Protein AF-0000000077149877 (afdb_homodimer)

Nearest PDB structures (foldseek):
  9bwf-assembly1_A  TM=8.337E-01  e=1.358E-09  metagenome
  4e2g-assembly2_C  TM=9.315E-01  e=8.002E-09  Sphaerobacter thermophilus DSM 20745
  4e2g-assembly2_D  TM=9.266E-01  e=8.002E-09  Sphaerobacter thermophilus DSM 20745
  8zyg-assembly1_B  TM=7.952E-01  e=2.777E-07  Thermotoga maritima MSB8
  8hjx-assembly1_B  TM=7.641E-01  e=3.421E-07  Thermotoga maritima MSB8

Sequence (224 aa):
MSIDKWTKVNNELIGENADMFIISSENITVSKFEFRETIDLSTHSHKNEQTTIVVEGEMTIKFGTIEKKMSAGDACIIPANVPHCAKISKVPFKSYDIFHPIREDFTNKIGKMSIDKWTKVNNELIGENADMFIISSENITVSKFEFRETIDLSTHSHKNEQTTIVVEGEMTIKFGTIEKKMSAGDACIIPANVPHCAKISKVPFKSYDIFHPIREDFTNKIGK

Organism: Ruminiclostridium cellulolyticum (strain ATCC 35319 / DSM 5812 / JCM 6584 / H10) (NCBI:txid394503)

Foldseek 3Di:
DWFQDWAWFDDPQCHPQWTKTWTDDQWKIKIKIWGADKDKRDKDFAQKKKKKAWQAAWKWKDWDPDIDIDGHGDIDIGHHGTIMIMIGDTPRTIMMMMIGRYDCVGVVRGPD/DWFQDWAWFDDPQCHPQWTWTWTDDQWKIKIKIWGADKDKRDKDFAQKKKKKAWQAAWKWKDWDPDIDIDHHGDIDIGHHGTIMIMIGDTPRTIMMMMIGRYDCVGVVRGPD

InterPro domains:
  IPR011051 RmlC-like cupin domain superfamily [SSF51182] (2-108)
  IPR013096 Cupin 2, conserved barrel [PF07883] (42-86)
  IPR014710 RmlC-like jelly roll fold [G3DSA:2.60.120.10] (2-105)
  IPR052535 Bacilysin biosynthesis H2HPP isomerase [PTHR40112] (23-109)

pLDDT: mean 95.53, std 5.02, range [77.69, 98.88]

Solvent-accessible surface area (backbone atoms only — not comparable to full-atom values): 11530 Å² total; per-residue (Å²): 127,66,37,68,50,82,37,71,36,88,49,81,92,54,49,90,44,35,50,38,29,35,33,24,52,87,53,35,22,39,35,39,40,41,28,71,48,68,45,74,47,70,73,48,66,44,82,36,24,35,37,42,33,31,65,33,38,31,33,38,38,36,42,86,93,46,72,46,81,39,36,56,76,35,61,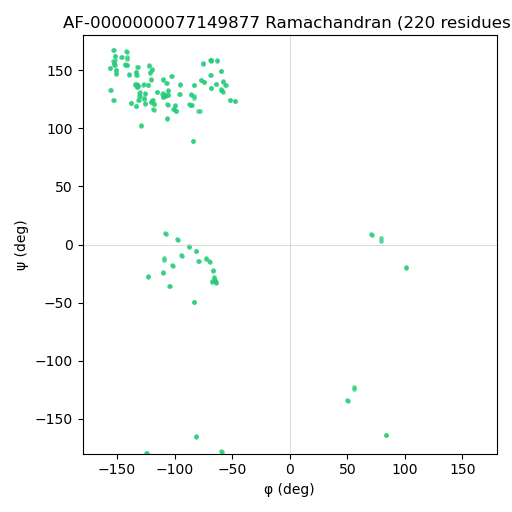43,66,45,60,52,58,50,51,31,32,36,34,39,75,34,63,62,23,30,34,42,38,39,26,41,54,46,52,58,83,56,63,70,37,54,95,107,127,65,36,67,50,83,36,72,36,89,49,81,92,54,47,90,45,36,50,39,30,34,32,24,52,86,51,35,22,39,35,40,40,41,27,72,49,66,45,75,45,70,73,48,63,44,82,37,24,36,38,42,35,31,66,33,37,31,35,38,39,36,41,85,92,46,70,45,80,39,36,56,76,36,61,44,65,45,60,52,57,49,52,32,33,36,34,41,73,36,61,61,22,29,35,41,38,39,26,42,54,47,51,59,83,55,64,71,36,52,95,106

Radius of gyration: 16.78 Å; Cα contacts (8 Å, |Δi|>4): 605; chains: 2; bounding box: 35×44×38 Å

Secondary structure (DSSP, 8-state):
--EEEEEE---TTTGGGEEEEEEE-SS-EEEEEEESS-EEEEEE--SSEEEEEEEEEEEEEEETTEEEEEETT-EEEEPTT--EEEEEEEEEEEEEEEEES--HHHHTTTT-/--EEEEEE---TTTGGGEEEEEEE-SS-EEEEEEESS-EEEEEE--SSEEEEEEEEEEEEEEETTEEEEEETT-EEEEPTT--EEEEEEEEEEEEEEEEES--HHHHTTTT-

Structure (mmCIF, N/CA/C/O backbone):
data_AF-0000000077149877-model_v1
#
loop_
_entity.id
_entity.type
_entity.pdbx_description
1 polymer 'Cupin 2 conserved barrel domain protein'
#
loop_
_atom_site.group_PDB
_atom_site.id
_atom_site.type_symbol
_atom_site.label_atom_id
_atom_site.label_alt_id
_atom_site.label_comp_id
_atom_site.label_asym_id
_atom_site.label_entity_id
_atom_site.label_seq_id
_atom_site.pdbx_PDB_ins_code
_atom_site.Cartn_x
_atom_site.Cartn_y
_atom_site.Cartn_z
_atom_site.occupancy
_atom_site.B_iso_or_equiv
_atom_site.auth_seq_id
_atom_site.auth_comp_id
_atom_site.auth_asym_id
_atom_site.auth_atom_id
_atom_site.pdbx_PDB_model_num
ATOM 1 N N . MET A 1 1 ? 7.672 -10.844 14.031 1 77.69 1 MET A N 1
ATOM 2 C CA . MET A 1 1 ? 8.797 -9.945 13.781 1 77.69 1 MET A CA 1
ATOM 3 C C . MET A 1 1 ? 8.562 -9.117 12.523 1 77.69 1 MET A C 1
ATOM 5 O O . MET A 1 1 ? 7.988 -9.609 11.555 1 77.69 1 MET A O 1
ATOM 9 N N . SER A 1 2 ? 8.781 -7.805 12.539 1 87.44 2 SER A N 1
ATOM 10 C CA . SER A 1 2 ? 8.57 -6.887 11.43 1 87.44 2 SER A CA 1
ATOM 11 C C . SER A 1 2 ? 9.695 -6.98 10.406 1 87.44 2 SER A C 1
ATOM 13 O O . SER A 1 2 ? 10.797 -7.426 10.727 1 87.44 2 SER A O 1
ATOM 15 N N . ILE A 1 3 ? 9.391 -6.891 9.18 1 89.94 3 ILE A N 1
ATOM 16 C CA . ILE A 1 3 ? 10.305 -6.734 8.055 1 89.94 3 ILE A CA 1
ATOM 17 C C . ILE A 1 3 ? 10.234 -5.309 7.52 1 89.94 3 ILE A C 1
ATOM 19 O O . ILE A 1 3 ? 9.258 -4.941 6.855 1 89.94 3 ILE A O 1
ATOM 23 N N . ASP A 1 4 ? 11.297 -4.527 7.773 1 91.69 4 ASP A N 1
ATOM 24 C CA . ASP A 1 4 ? 11.125 -3.094 7.559 1 91.69 4 ASP A CA 1
ATOM 25 C C . ASP A 1 4 ? 11.875 -2.631 6.312 1 91.69 4 ASP A C 1
ATOM 27 O O . ASP A 1 4 ? 12.125 -1.436 6.137 1 91.69 4 ASP A O 1
ATOM 31 N N . LYS A 1 5 ? 12.375 -3.641 5.559 1 94.12 5 LYS A N 1
ATOM 32 C CA . LYS A 1 5 ? 12.969 -3.385 4.246 1 94.12 5 LYS A CA 1
ATOM 33 C C . LYS A 1 5 ? 12.438 -4.367 3.205 1 94.12 5 LYS A C 1
ATOM 35 O O . LYS A 1 5 ? 12.18 -5.531 3.514 1 94.12 5 LYS A O 1
ATOM 40 N N . TRP A 1 6 ? 12.328 -3.828 1.995 1 97.56 6 TRP A N 1
ATOM 41 C CA . TRP A 1 6 ? 11.93 -4.754 0.939 1 97.56 6 TRP A CA 1
ATOM 42 C C . TRP A 1 6 ? 12.828 -5.98 0.921 1 97.56 6 TRP A C 1
ATOM 44 O O . TRP A 1 6 ? 14.055 -5.859 0.81 1 97.56 6 TRP A O 1
ATOM 54 N N . THR A 1 7 ? 12.25 -7.082 1.017 1 97.44 7 THR A N 1
ATOM 55 C CA . THR A 1 7 ? 12.977 -8.344 1.026 1 97.44 7 THR A CA 1
ATOM 56 C C . THR A 1 7 ? 12.43 -9.289 -0.039 1 97.44 7 THR A C 1
ATOM 58 O O . THR A 1 7 ? 11.227 -9.57 -0.069 1 97.44 7 THR A O 1
ATOM 61 N N . LYS A 1 8 ? 13.289 -9.734 -0.845 1 95.44 8 LYS A N 1
ATOM 62 C CA . LYS A 1 8 ? 12.867 -10.617 -1.928 1 95.44 8 LYS A CA 1
ATOM 63 C C . LYS A 1 8 ? 12.398 -11.969 -1.386 1 95.44 8 LYS A C 1
ATOM 65 O O . LYS A 1 8 ? 13.023 -12.539 -0.492 1 95.44 8 LYS A O 1
ATOM 70 N N . VAL A 1 9 ? 11.328 -12.414 -1.881 1 94.81 9 VAL A N 1
ATOM 71 C CA . VAL A 1 9 ? 10.766 -13.695 -1.479 1 94.81 9 VAL A CA 1
ATOM 72 C C . VAL A 1 9 ? 10.375 -14.5 -2.717 1 94.81 9 VAL A C 1
ATOM 74 O O . VAL A 1 9 ? 9.82 -13.953 -3.672 1 94.81 9 VAL A O 1
ATOM 77 N N . ASN A 1 10 ? 10.727 -15.773 -2.676 1 88.69 10 ASN A N 1
ATOM 78 C CA . ASN A 1 10 ? 10.32 -16.641 -3.773 1 88.69 10 ASN A CA 1
ATOM 79 C C . ASN A 1 10 ? 8.836 -16.984 -3.695 1 88.69 10 ASN A C 1
ATOM 81 O O . ASN A 1 10 ? 8.281 -17.141 -2.604 1 88.69 10 ASN A O 1
ATOM 85 N N . ASN A 1 11 ? 8.219 -17 -4.84 1 84.69 11 ASN A N 1
ATOM 86 C CA . ASN A 1 11 ? 6.812 -17.391 -4.965 1 84.69 11 ASN A CA 1
ATOM 87 C C . ASN A 1 11 ? 6.594 -18.359 -6.117 1 84.69 11 ASN A C 1
ATOM 89 O O . ASN A 1 11 ? 6.848 -18.031 -7.277 1 84.69 11 ASN A O 1
ATOM 93 N N . GLU A 1 12 ? 6.125 -19.5 -5.805 1 81.44 12 GLU A N 1
ATOM 94 C CA . GLU A 1 12 ? 6.004 -20.578 -6.785 1 81.44 12 GLU A CA 1
ATOM 95 C C . GLU A 1 12 ? 4.949 -20.25 -7.84 1 81.44 12 GLU A C 1
ATOM 97 O O . GLU A 1 12 ? 5.055 -20.672 -8.992 1 81.44 12 GLU A O 1
ATOM 102 N N . LEU A 1 13 ? 3.887 -19.469 -7.43 1 77.88 13 LEU A N 1
ATOM 103 C CA . LEU A 1 13 ? 2.805 -19.141 -8.352 1 77.88 13 LEU A CA 1
ATOM 104 C C . LEU A 1 13 ? 3.316 -18.281 -9.492 1 77.88 13 LEU A C 1
ATOM 106 O O . LEU A 1 13 ? 2.83 -18.375 -10.625 1 77.88 13 LEU A O 1
ATOM 110 N N . ILE A 1 14 ? 4.332 -17.438 -9.25 1 80.12 14 ILE A N 1
ATOM 111 C CA . ILE A 1 14 ? 4.793 -16.5 -10.273 1 80.12 14 ILE A CA 1
ATOM 112 C C . ILE A 1 14 ? 6.07 -17.031 -10.922 1 80.12 14 ILE A C 1
ATOM 114 O O . ILE A 1 14 ? 6.402 -16.656 -12.047 1 80.12 14 ILE A O 1
ATOM 118 N N . GLY A 1 15 ? 6.77 -17.953 -10.32 1 79.62 15 GLY A N 1
ATOM 119 C CA . GLY A 1 15 ? 8 -18.516 -10.844 1 79.62 15 GLY A CA 1
ATOM 120 C C . GLY A 1 15 ? 9 -17.469 -11.281 1 79.62 15 GLY A C 1
ATOM 121 O O . GLY A 1 15 ? 9.305 -16.547 -10.531 1 79.62 15 GLY A O 1
ATOM 122 N N . GLU A 1 16 ? 9.641 -17.609 -12.5 1 84.88 16 GLU A N 1
ATOM 123 C CA . GLU A 1 16 ? 10.688 -16.719 -13.008 1 84.88 16 GLU A CA 1
ATOM 124 C C . GLU A 1 16 ? 10.086 -15.539 -13.773 1 84.88 16 GLU A C 1
ATOM 126 O O . GLU A 1 16 ? 10.812 -14.641 -14.211 1 84.88 16 GLU A O 1
ATOM 131 N N . ASN A 1 17 ? 8.805 -15.508 -13.891 1 87.81 17 ASN A N 1
ATOM 132 C CA . ASN A 1 17 ? 8.125 -14.508 -14.703 1 87.81 17 ASN A CA 1
ATOM 133 C C . ASN A 1 17 ? 8.016 -13.172 -13.977 1 87.81 17 ASN A C 1
ATOM 135 O O . ASN A 1 17 ? 7.707 -12.148 -14.594 1 87.81 17 ASN A O 1
ATOM 139 N N . ALA A 1 18 ? 8.281 -13.273 -12.633 1 93.12 18 ALA A N 1
ATOM 140 C CA . ALA A 1 18 ? 8.125 -12.07 -11.82 1 93.12 18 ALA A CA 1
ATOM 141 C C . ALA A 1 18 ? 9.039 -12.102 -10.602 1 93.12 18 ALA A C 1
ATOM 143 O O . ALA A 1 18 ? 9.555 -13.164 -10.234 1 93.12 18 ALA A O 1
ATOM 144 N N . ASP A 1 19 ? 9.359 -10.953 -10.133 1 95.38 19 ASP A N 1
ATOM 145 C CA . ASP A 1 19 ? 9.969 -10.82 -8.812 1 95.38 19 ASP A CA 1
ATOM 146 C C . ASP A 1 19 ? 8.953 -10.352 -7.777 1 95.38 19 ASP A C 1
ATOM 148 O O . ASP A 1 19 ? 8.016 -9.617 -8.102 1 95.38 19 ASP A O 1
ATOM 152 N N . MET A 1 20 ? 9.117 -10.852 -6.547 1 96.5 20 MET A N 1
ATOM 153 C CA . MET A 1 20 ? 8.281 -10.438 -5.422 1 96.5 20 MET A CA 1
ATOM 154 C C . MET A 1 20 ? 9.141 -9.953 -4.258 1 96.5 20 MET A C 1
ATOM 156 O O . MET A 1 20 ? 10.109 -10.609 -3.875 1 96.5 20 MET A O 1
ATOM 160 N N . PHE A 1 21 ? 8.852 -8.828 -3.732 1 97.69 21 PHE A N 1
ATOM 161 C CA . PHE A 1 21 ? 9.445 -8.297 -2.512 1 97.69 21 PHE A CA 1
ATOM 162 C C . PHE A 1 21 ? 8.375 -8.016 -1.464 1 97.69 21 PHE A C 1
ATOM 164 O O . PHE A 1 21 ? 7.234 -7.688 -1.804 1 97.69 21 PHE A O 1
ATOM 171 N N . ILE A 1 22 ? 8.75 -8.172 -0.16 1 98.19 22 ILE A N 1
ATOM 172 C CA . ILE A 1 22 ? 7.727 -7.883 0.841 1 98.19 22 ILE A CA 1
ATOM 173 C C . ILE A 1 22 ? 8.32 -7.008 1.944 1 98.19 22 ILE A C 1
ATOM 175 O O . ILE A 1 22 ? 9.523 -7.047 2.197 1 98.19 22 ILE A O 1
ATOM 179 N N . ILE A 1 23 ? 7.523 -6.164 2.529 1 98.44 23 ILE A N 1
ATOM 180 C CA . ILE A 1 23 ? 7.672 -5.59 3.861 1 98.44 23 ILE A CA 1
ATOM 181 C C . ILE A 1 23 ? 6.473 -5.973 4.727 1 98.44 23 ILE A C 1
ATOM 183 O O . ILE A 1 23 ? 5.375 -6.195 4.211 1 98.44 23 ILE A O 1
ATOM 187 N N . SER A 1 24 ? 6.684 -6.086 6.004 1 98.62 24 SER A N 1
ATOM 188 C CA . SER A 1 24 ? 5.602 -6.574 6.848 1 98.62 24 SER A CA 1
ATOM 189 C C . SER A 1 24 ? 5.727 -6.043 8.273 1 98.62 24 SER A C 1
ATOM 191 O O . SER A 1 24 ? 6.797 -6.137 8.883 1 98.62 24 SER A O 1
ATOM 193 N N . SER A 1 25 ? 4.68 -5.406 8.703 1 98 25 SER A N 1
ATOM 194 C CA . SER A 1 25 ? 4.539 -5.219 10.141 1 98 25 SER A CA 1
ATOM 195 C C . SER A 1 25 ? 3.965 -6.465 10.812 1 98 25 SER A C 1
ATOM 197 O O . SER A 1 25 ? 4.031 -7.562 10.25 1 98 25 SER A O 1
ATOM 199 N N . GLU A 1 26 ? 3.518 -6.305 12.039 1 96.62 26 GLU A N 1
ATOM 200 C CA . GLU A 1 26 ? 2.871 -7.434 12.703 1 96.62 26 GLU A CA 1
ATOM 201 C C . GLU A 1 26 ? 1.41 -7.559 12.273 1 96.62 26 GLU A C 1
ATOM 203 O O . GLU A 1 26 ? 0.748 -8.547 12.594 1 96.62 26 GLU A O 1
ATOM 208 N N . ASN A 1 27 ? 0.911 -6.566 11.469 1 98.12 27 ASN A N 1
ATOM 209 C CA . ASN A 1 27 ? -0.515 -6.551 11.156 1 98.12 27 ASN A CA 1
ATOM 210 C C . ASN A 1 27 ? -0.762 -6.578 9.648 1 98.12 27 ASN A C 1
ATOM 212 O O . ASN A 1 27 ? -1.803 -7.059 9.195 1 98.12 27 ASN A O 1
ATOM 216 N N . ILE A 1 28 ? 0.222 -6.055 8.898 1 98.38 28 ILE A N 1
ATOM 217 C CA . ILE A 1 28 ? 0.046 -5.887 7.461 1 98.38 28 ILE A CA 1
ATOM 218 C C . ILE A 1 28 ? 1.276 -6.414 6.727 1 98.38 28 ILE A C 1
ATOM 220 O O . ILE A 1 28 ? 2.406 -6.238 7.188 1 98.38 28 ILE A O 1
ATOM 224 N N . THR A 1 29 ? 1.07 -7.09 5.676 1 98.69 29 THR A N 1
ATOM 225 C CA . THR A 1 29 ? 2.123 -7.371 4.707 1 98.69 29 THR A CA 1
ATOM 226 C C . THR A 1 29 ? 1.866 -6.621 3.4 1 98.69 29 THR A C 1
ATOM 228 O O . THR A 1 29 ? 0.744 -6.625 2.889 1 98.69 29 THR A O 1
ATOM 231 N N . VAL A 1 30 ? 2.842 -5.918 2.889 1 98.81 30 VAL A N 1
ATOM 232 C CA . VAL A 1 30 ? 2.811 -5.336 1.551 1 98.81 30 VAL A CA 1
ATOM 233 C C . VAL A 1 30 ?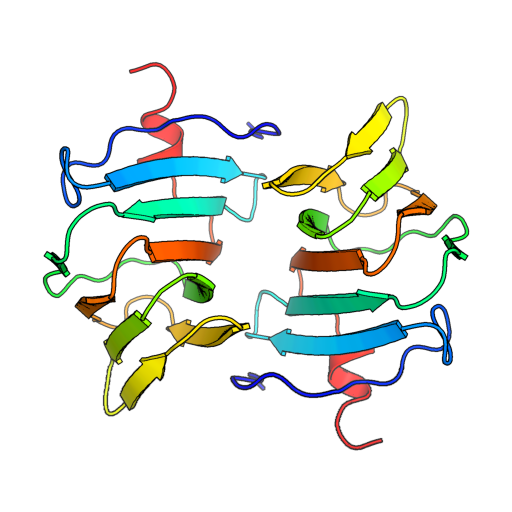 3.766 -6.094 0.633 1 98.81 30 VAL A C 1
ATOM 235 O O . VAL A 1 30 ? 4.93 -6.305 0.977 1 98.81 30 VAL A O 1
ATOM 238 N N . SER A 1 31 ? 3.266 -6.516 -0.47 1 98.25 31 SER A N 1
ATOM 239 C CA . SER A 1 31 ? 4.125 -7.113 -1.485 1 98.25 31 SER A CA 1
ATOM 240 C C . SER A 1 31 ? 4.246 -6.211 -2.709 1 98.25 31 SER A C 1
ATOM 242 O O . SER A 1 31 ? 3.287 -5.539 -3.088 1 98.25 31 SER A O 1
ATOM 244 N N . LYS A 1 32 ? 5.352 -6.168 -3.246 1 97.69 32 LYS A N 1
ATOM 245 C CA . LYS A 1 32 ? 5.656 -5.586 -4.551 1 97.69 32 LYS A CA 1
ATOM 246 C C . LYS A 1 32 ? 5.914 -6.672 -5.59 1 97.69 32 LYS A C 1
ATOM 248 O O . LYS A 1 32 ? 6.836 -7.477 -5.441 1 97.69 32 LYS A O 1
ATOM 253 N N . PHE A 1 33 ? 5.133 -6.676 -6.625 1 97.06 33 PHE A N 1
ATOM 254 C CA . PHE A 1 33 ? 5.324 -7.609 -7.727 1 97.06 33 PHE A CA 1
ATOM 255 C C . PHE A 1 33 ? 5.867 -6.895 -8.953 1 97.06 33 PHE A C 1
ATOM 257 O O . PHE A 1 33 ? 5.441 -5.777 -9.273 1 97.06 33 PHE A O 1
ATOM 264 N N . GLU A 1 34 ? 6.777 -7.469 -9.633 1 97 34 GLU A N 1
ATOM 265 C CA . GLU A 1 34 ? 7.328 -7.004 -10.898 1 97 34 GLU A CA 1
ATOM 266 C C . GLU A 1 34 ? 7.324 -8.117 -11.945 1 97 34 GLU A C 1
ATOM 268 O O . GLU A 1 34 ? 8.164 -9.016 -11.914 1 97 34 GLU A O 1
ATOM 273 N N . PHE A 1 35 ? 6.375 -8.023 -12.82 1 97.06 35 PHE A N 1
ATOM 274 C CA . PHE A 1 35 ? 6.23 -9.016 -13.875 1 97.06 35 PHE A CA 1
ATOM 275 C C . PHE A 1 35 ? 6.918 -8.555 -15.156 1 97.06 35 PHE A C 1
ATOM 277 O O . PHE A 1 35 ? 6.793 -7.395 -15.547 1 97.06 35 PHE A O 1
ATOM 284 N N . ARG A 1 36 ? 7.605 -9.438 -15.797 1 96.12 36 ARG A N 1
ATOM 285 C CA . ARG A 1 36 ? 8.297 -9.156 -17.047 1 96.12 36 ARG A CA 1
ATOM 286 C C . ARG A 1 36 ? 7.613 -9.852 -18.219 1 96.12 36 ARG A C 1
ATOM 288 O O . ARG A 1 36 ? 7.949 -9.594 -19.391 1 96.12 36 ARG A O 1
ATOM 295 N N . GLU A 1 37 ? 6.719 -10.742 -17.906 1 95.31 37 GLU A N 1
ATOM 296 C CA . GLU A 1 37 ? 5.934 -11.461 -18.906 1 95.31 37 GLU A CA 1
ATOM 297 C C . GLU A 1 37 ? 4.453 -11.469 -18.531 1 95.31 37 GLU A C 1
ATOM 299 O O . GLU A 1 37 ? 4.098 -11.336 -17.359 1 95.31 37 GLU A O 1
ATOM 304 N N . THR A 1 38 ? 3.738 -11.562 -19.609 1 95.56 38 THR A N 1
ATOM 305 C CA . THR A 1 38 ? 2.309 -11.727 -19.359 1 95.56 38 THR A CA 1
ATOM 306 C C . THR A 1 38 ? 2.018 -13.094 -18.75 1 95.56 38 THR A C 1
ATOM 308 O O . THR A 1 38 ? 2.688 -14.078 -19.078 1 95.56 38 THR A O 1
ATOM 311 N N . ILE A 1 39 ? 1.049 -13.141 -17.891 1 93.88 39 ILE A N 1
ATOM 312 C CA . ILE A 1 39 ? 0.708 -14.414 -17.266 1 93.88 39 ILE A CA 1
ATOM 313 C C . ILE A 1 39 ? -0.741 -14.383 -16.781 1 93.88 39 ILE A C 1
ATOM 315 O O . ILE A 1 39 ? -1.279 -13.312 -16.484 1 93.88 39 ILE A O 1
ATOM 319 N N . ASP A 1 40 ? -1.316 -15.547 -16.75 1 94.25 40 ASP A N 1
ATOM 320 C CA . ASP A 1 40 ? -2.607 -15.75 -16.109 1 94.25 40 ASP A CA 1
ATOM 321 C C . ASP A 1 40 ? -2.434 -16.328 -14.711 1 94.25 40 ASP A C 1
ATOM 323 O O . ASP A 1 40 ? -1.94 -17.453 -14.555 1 94.25 40 ASP A O 1
ATOM 327 N N . LEU A 1 41 ? -2.812 -15.57 -13.734 1 94.12 41 LEU A N 1
ATOM 328 C CA . LEU A 1 41 ? -2.807 -16.078 -12.367 1 94.12 41 LEU A CA 1
ATOM 329 C C . LEU A 1 41 ? -4.098 -16.828 -12.062 1 94.12 41 LEU A C 1
ATOM 331 O O . LEU A 1 41 ? -5.188 -16.266 -12.109 1 94.12 41 LEU A O 1
ATOM 335 N N . SER A 1 42 ? -3.943 -18.109 -11.711 1 94.12 42 SER A N 1
ATOM 336 C CA . SER A 1 42 ? -5.09 -18.984 -11.516 1 94.12 42 SER A CA 1
ATOM 337 C C . SER A 1 42 ? -5.891 -18.578 -10.281 1 94.12 42 SER A C 1
ATOM 339 O O . SER A 1 42 ? -5.363 -17.938 -9.375 1 94.12 42 SER A O 1
ATOM 341 N N . THR A 1 43 ? -7.117 -18.984 -10.266 1 96.62 43 THR A N 1
ATOM 342 C CA . THR A 1 43 ? -8.023 -18.688 -9.164 1 96.62 43 THR A CA 1
ATOM 343 C C . THR A 1 43 ? -7.469 -19.25 -7.852 1 96.62 43 THR A C 1
ATOM 345 O O . THR A 1 43 ? -7.016 -20.391 -7.797 1 96.62 43 THR A O 1
ATOM 348 N N . HIS A 1 44 ? -7.445 -18.469 -6.812 1 95.69 44 HIS A N 1
ATOM 349 C CA . HIS A 1 44 ? -7.051 -18.844 -5.457 1 95.69 44 HIS A CA 1
ATOM 350 C C . HIS A 1 44 ? -7.734 -17.953 -4.422 1 95.69 44 HIS A C 1
ATOM 352 O O . HIS A 1 44 ? -8.445 -17.016 -4.781 1 95.69 44 HIS A O 1
ATOM 358 N N . SER A 1 45 ? -7.668 -18.328 -3.174 1 97.31 45 SER A N 1
ATOM 359 C CA . SER A 1 45 ? -8.188 -17.531 -2.072 1 97.31 45 SER A CA 1
ATOM 360 C C . SER A 1 45 ? -7.273 -17.594 -0.856 1 97.31 45 SER A C 1
ATOM 362 O O . SER A 1 45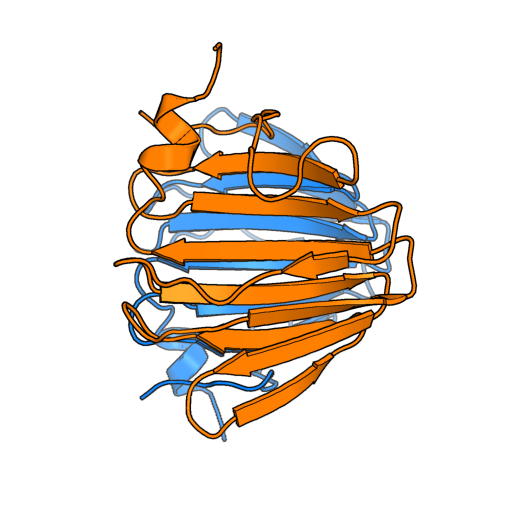 ? -6.387 -18.453 -0.788 1 97.31 45 SER A O 1
ATOM 364 N N . HIS A 1 46 ? -7.418 -16.719 -0.034 1 97.31 46 HIS A N 1
ATOM 365 C CA . HIS A 1 46 ? -6.672 -16.672 1.218 1 97.31 46 HIS A CA 1
ATOM 366 C C . HIS A 1 46 ? -7.449 -15.922 2.295 1 97.31 46 HIS A C 1
ATOM 368 O O . HIS A 1 46 ? -8.414 -15.219 1.991 1 97.31 46 HIS A O 1
ATOM 374 N N . LYS A 1 47 ? -7.109 -16.188 3.607 1 98.06 47 LYS A N 1
ATOM 375 C CA . LYS A 1 47 ? -7.824 -15.617 4.746 1 98.06 47 LYS A CA 1
ATOM 376 C C . LYS A 1 47 ? -7.582 -14.109 4.855 1 98.06 47 LYS A C 1
ATOM 378 O O . LYS A 1 47 ? -8.266 -13.422 5.609 1 98.06 47 LYS A O 1
ATOM 383 N N . ASN A 1 48 ? -6.602 -13.539 4.188 1 98.38 48 ASN A N 1
ATOM 384 C CA . ASN A 1 48 ? -6.266 -12.117 4.195 1 98.38 48 ASN A CA 1
ATOM 385 C C . ASN A 1 48 ? -7.133 -11.336 3.215 1 98.38 48 ASN A C 1
ATOM 387 O O . ASN A 1 48 ? -7.398 -11.797 2.104 1 98.38 48 ASN A O 1
ATOM 391 N N . GLU A 1 49 ? -7.594 -10.227 3.586 1 98.5 49 GLU A N 1
ATOM 392 C CA . GLU A 1 49 ? -8.047 -9.289 2.564 1 98.5 49 GLU A CA 1
ATOM 393 C C . GLU A 1 49 ? -6.879 -8.742 1.755 1 98.5 49 GLU A C 1
ATOM 395 O O . GLU A 1 49 ? -5.73 -8.789 2.203 1 98.5 49 GLU A O 1
ATOM 400 N N . GLN A 1 50 ? -7.188 -8.273 0.617 1 98.5 50 GLN A N 1
ATOM 401 C CA . GLN A 1 50 ? -6.148 -7.793 -0.287 1 98.5 50 GLN A CA 1
ATOM 402 C C . GLN A 1 50 ? -6.57 -6.496 -0.969 1 98.5 50 GLN A C 1
ATOM 404 O O . GLN A 1 50 ? -7.664 -6.41 -1.534 1 98.5 50 GLN A O 1
ATOM 409 N N . THR A 1 51 ? -5.836 -5.426 -0.836 1 98.69 51 THR A N 1
ATOM 410 C CA . THR A 1 51 ? -5.926 -4.246 -1.686 1 98.69 51 THR A CA 1
ATOM 411 C C . THR A 1 51 ? -4.832 -4.254 -2.746 1 98.69 51 THR A C 1
ATOM 413 O O . THR A 1 51 ? -3.643 -4.309 -2.418 1 98.69 51 THR A O 1
ATOM 416 N N . THR A 1 52 ? -5.203 -4.258 -4 1 98.75 52 THR A N 1
ATOM 417 C CA . THR A 1 52 ? -4.254 -4.27 -5.109 1 98.75 52 THR A CA 1
ATOM 418 C C . THR A 1 52 ? -4.184 -2.896 -5.773 1 98.75 52 THR A C 1
ATOM 420 O O . THR A 1 52 ? -5.211 -2.299 -6.09 1 98.75 52 THR A O 1
ATOM 423 N N . ILE A 1 53 ? -3 -2.375 -5.938 1 98.69 53 ILE A N 1
ATOM 424 C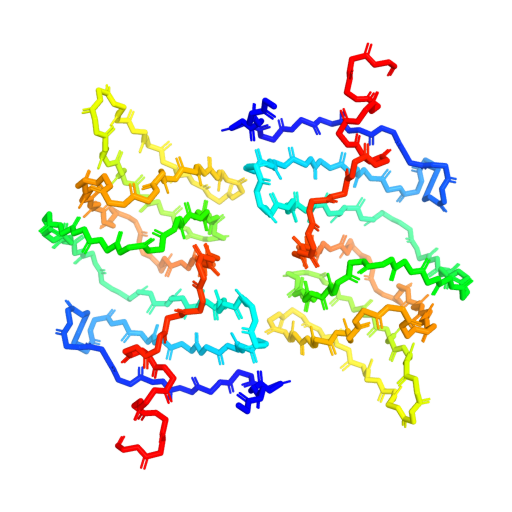 CA . ILE A 1 53 ? -2.736 -1.121 -6.637 1 98.69 53 ILE A CA 1
ATOM 425 C C . ILE A 1 53 ? -1.804 -1.375 -7.82 1 98.69 53 ILE A C 1
ATOM 427 O O . ILE A 1 53 ? -0.697 -1.891 -7.645 1 98.69 53 ILE A O 1
ATOM 431 N N . VAL A 1 54 ? -2.254 -1.009 -9.016 1 98.5 54 VAL A N 1
ATOM 432 C CA . VAL A 1 54 ? -1.402 -1.142 -10.195 1 98.5 54 VAL A CA 1
ATOM 433 C C . VAL A 1 54 ? -0.514 0.093 -10.328 1 98.5 54 VAL A C 1
ATOM 435 O O . VAL A 1 54 ? -0.998 1.225 -10.258 1 98.5 54 VAL A O 1
ATOM 438 N N . VAL A 1 55 ? 0.768 -0.149 -10.477 1 97.56 55 VAL A N 1
ATOM 439 C CA . VAL A 1 55 ? 1.739 0.937 -10.562 1 97.56 55 VAL A CA 1
ATOM 440 C C . VAL A 1 55 ? 2.188 1.112 -12.016 1 97.56 55 VAL A C 1
ATOM 442 O O . VAL A 1 55 ? 2.504 2.225 -12.438 1 97.56 55 VAL A O 1
ATOM 445 N N . GLU A 1 56 ? 2.291 0.109 -12.703 1 97.69 56 GLU A N 1
ATOM 446 C CA . GLU A 1 56 ? 2.713 0.048 -14.102 1 97.69 56 GLU A CA 1
ATOM 447 C C . GLU A 1 56 ? 2.078 -1.14 -14.82 1 97.69 56 GLU A C 1
ATOM 449 O O . GLU A 1 56 ? 1.86 -2.191 -14.211 1 97.69 56 GLU A O 1
ATOM 454 N N . GLY A 1 57 ? 1.809 -0.94 -16.109 1 98.25 57 GLY A N 1
ATOM 455 C CA . GLY A 1 57 ? 1.252 -2.031 -16.891 1 98.25 57 GLY A CA 1
ATOM 456 C C . GLY A 1 57 ? -0.254 -2.156 -16.766 1 98.25 57 GLY A C 1
ATOM 457 O O . GLY A 1 57 ? -0.939 -1.174 -16.469 1 98.25 57 GLY A O 1
ATOM 458 N N . GLU A 1 58 ? -0.747 -3.307 -17.172 1 98.75 58 GLU A N 1
ATOM 459 C CA . GLU A 1 58 ? -2.188 -3.535 -17.141 1 98.75 58 GLU A CA 1
ATOM 460 C C . GLU A 1 58 ? -2.508 -4.957 -16.672 1 98.75 58 GLU A C 1
ATOM 462 O O . GLU A 1 58 ? -1.781 -5.898 -17 1 98.75 58 GLU A O 1
ATOM 467 N N . MET A 1 59 ? -3.621 -5.066 -15.961 1 98.62 59 MET A N 1
ATOM 468 C CA . MET A 1 59 ? -4.137 -6.375 -15.57 1 98.62 59 MET A CA 1
ATOM 469 C C . MET A 1 59 ? -5.66 -6.398 -15.625 1 98.62 59 MET A C 1
ATOM 471 O O . MET A 1 59 ? -6.301 -5.344 -15.625 1 98.62 59 MET A O 1
ATOM 475 N N . THR A 1 60 ? -6.168 -7.504 -15.789 1 98.81 60 THR A N 1
ATOM 476 C CA . THR A 1 60 ? -7.578 -7.77 -15.523 1 98.81 60 THR A CA 1
ATOM 477 C C . THR A 1 60 ? -7.738 -8.656 -14.289 1 98.81 60 THR A C 1
ATOM 479 O O . THR A 1 60 ? -7.102 -9.711 -14.188 1 98.81 60 THR A O 1
ATOM 482 N N . ILE A 1 61 ? -8.547 -8.227 -13.336 1 98.62 61 ILE A N 1
ATOM 483 C CA . ILE A 1 61 ? -8.758 -8.992 -12.109 1 98.62 61 ILE A CA 1
ATOM 484 C C . ILE A 1 61 ? -10.234 -9.344 -11.969 1 98.62 61 ILE A C 1
ATOM 486 O O . ILE A 1 61 ? -11.109 -8.539 -12.32 1 98.62 61 ILE A O 1
ATOM 490 N N . LYS A 1 62 ? -10.469 -10.508 -11.5 1 98.56 62 LYS A N 1
ATOM 491 C CA . LYS A 1 62 ? -11.828 -11 -11.32 1 98.56 62 LYS A CA 1
ATOM 492 C C . LYS A 1 62 ? -12.031 -11.562 -9.914 1 98.56 62 LYS A C 1
ATOM 494 O O . LYS A 1 62 ? -11.203 -12.344 -9.43 1 98.56 62 LYS A O 1
ATOM 499 N N . PHE A 1 63 ? -13.086 -11.172 -9.25 1 98.12 63 PHE A N 1
ATOM 500 C CA . PHE A 1 63 ? -13.5 -11.727 -7.969 1 98.12 63 PHE A CA 1
ATOM 501 C C . PHE A 1 63 ? -14.992 -11.516 -7.742 1 98.12 63 PHE A C 1
ATOM 503 O O . PHE A 1 63 ? -15.508 -10.422 -7.953 1 98.12 63 PHE A O 1
ATOM 510 N N . GLY A 1 64 ? -15.734 -12.531 -7.328 1 95.69 64 GLY A N 1
ATOM 511 C CA . GLY A 1 64 ? -17.188 -12.445 -7.27 1 95.69 64 GLY A CA 1
ATOM 512 C C . GLY A 1 64 ? -17.812 -12.078 -8.594 1 95.69 64 GLY A C 1
ATOM 513 O O . GLY A 1 64 ? -17.578 -12.734 -9.609 1 95.69 64 GLY A O 1
ATOM 514 N N . THR A 1 65 ? -18.562 -11.047 -8.562 1 95.88 65 THR A N 1
ATOM 515 C CA . THR A 1 65 ? -19.219 -10.586 -9.789 1 95.88 65 THR A CA 1
ATOM 516 C C . THR A 1 65 ? -18.406 -9.461 -10.438 1 95.88 65 THR A C 1
ATOM 518 O O . THR A 1 65 ? -18.828 -8.906 -11.461 1 95.88 65 THR A O 1
ATOM 521 N N . ILE A 1 66 ? -17.312 -9.18 -9.867 1 96.44 66 ILE A N 1
ATOM 522 C CA . ILE A 1 66 ? -16.531 -8.039 -10.328 1 96.44 66 ILE A CA 1
ATOM 523 C C . ILE A 1 66 ? -15.461 -8.516 -11.312 1 96.44 66 ILE A C 1
ATOM 525 O O . ILE A 1 66 ? -14.781 -9.516 -11.07 1 96.44 66 ILE A O 1
ATOM 529 N N . GLU A 1 67 ? -15.383 -7.918 -12.398 1 97.81 67 GLU A N 1
ATOM 530 C CA . GLU A 1 67 ? -14.273 -7.969 -13.344 1 97.81 67 GLU A CA 1
ATOM 531 C C . GLU A 1 67 ? -13.766 -6.566 -13.672 1 97.81 67 GLU A C 1
ATOM 533 O O . GLU A 1 67 ? -14.508 -5.738 -14.203 1 97.81 67 GLU A O 1
ATOM 538 N N . LYS A 1 68 ? -12.539 -6.32 -13.414 1 97.94 68 LYS A N 1
ATOM 539 C CA . LYS A 1 68 ? -12 -4.973 -13.555 1 97.94 68 LYS A CA 1
ATOM 540 C C . LYS A 1 68 ? -10.703 -4.984 -14.367 1 97.94 68 LYS A C 1
ATOM 542 O O . LYS A 1 68 ? -9.789 -5.758 -14.07 1 97.94 68 LYS A O 1
ATOM 547 N N . LYS A 1 69 ? -10.711 -4.223 -15.398 1 98.56 69 LYS A N 1
ATOM 548 C CA . LYS A 1 69 ? -9.453 -3.893 -16.062 1 98.56 69 LYS A CA 1
ATOM 549 C C . LYS A 1 69 ? -8.75 -2.729 -15.367 1 98.56 69 LYS A C 1
ATOM 551 O O . LYS A 1 69 ? -9.344 -1.662 -15.18 1 98.56 69 LYS A O 1
ATOM 556 N N . MET A 1 70 ? -7.496 -2.93 -15 1 98.44 70 MET A N 1
ATOM 557 C CA . MET A 1 70 ? -6.789 -1.932 -14.203 1 98.44 70 MET A CA 1
ATOM 558 C C . MET A 1 70 ? -5.473 -1.54 -14.867 1 98.44 70 MET A C 1
ATOM 560 O O . MET A 1 70 ? -4.781 -2.389 -15.43 1 98.44 70 MET A O 1
ATOM 564 N N . SER A 1 71 ? -5.227 -0.28 -14.828 1 98.25 71 SER A N 1
ATOM 565 C CA . SER A 1 71 ? -3.951 0.282 -15.266 1 98.25 71 SER A CA 1
ATOM 566 C C . SER A 1 71 ? -3.311 1.118 -14.164 1 98.25 71 SER A C 1
ATOM 568 O O . SER A 1 71 ? -3.842 1.202 -13.055 1 98.25 71 SER A O 1
ATOM 570 N N . ALA A 1 72 ? -2.145 1.675 -14.492 1 97 72 ALA A N 1
ATOM 571 C CA . ALA A 1 72 ? -1.374 2.404 -13.492 1 97 72 ALA A CA 1
ATOM 572 C C . ALA A 1 72 ? -2.26 3.379 -12.719 1 97 72 ALA A C 1
ATOM 574 O O . ALA A 1 72 ? -2.992 4.168 -13.32 1 97 72 ALA A O 1
ATOM 575 N N . GLY A 1 73 ? -2.252 3.213 -11.438 1 95.5 73 GLY A N 1
ATOM 576 C CA . GLY A 1 73 ? -2.998 4.117 -10.578 1 95.5 73 GLY A CA 1
ATOM 577 C C . GLY A 1 73 ? -4.32 3.543 -10.109 1 95.5 73 GLY A C 1
ATOM 578 O O . GLY A 1 73 ? -4.922 4.047 -9.156 1 95.5 73 GLY A O 1
ATOM 579 N N . ASP A 1 74 ? -4.82 2.561 -10.773 1 97.56 74 ASP A N 1
ATOM 580 C CA . ASP A 1 74 ? -6.07 1.923 -10.367 1 97.56 74 ASP A CA 1
ATOM 581 C C . ASP A 1 74 ? -5.855 1.016 -9.164 1 97.56 74 ASP A C 1
ATOM 583 O O . ASP A 1 74 ? -4.738 0.563 -8.906 1 97.56 74 ASP A O 1
ATOM 587 N N . ALA A 1 75 ? -6.969 0.779 -8.391 1 98.5 75 ALA A N 1
ATOM 588 C CA . ALA A 1 75 ? -6.91 -0.094 -7.219 1 98.5 75 ALA A CA 1
ATOM 589 C C . ALA A 1 75 ? -8.227 -0.842 -7.027 1 98.5 75 ALA A C 1
ATOM 591 O O . ALA A 1 75 ? -9.258 -0.458 -7.594 1 98.5 75 ALA A O 1
ATOM 592 N N . CYS A 1 76 ? -8.203 -1.893 -6.281 1 98.06 76 CYS A N 1
ATOM 593 C CA . CYS A 1 76 ? -9.398 -2.604 -5.848 1 98.06 76 CYS A CA 1
ATOM 594 C C . CYS A 1 76 ? -9.164 -3.299 -4.512 1 98.06 76 CYS A C 1
ATOM 596 O O . CYS A 1 76 ? -8.023 -3.418 -4.059 1 98.06 76 CYS A O 1
ATOM 598 N N . ILE A 1 77 ? -10.219 -3.654 -3.875 1 98.5 77 ILE A N 1
ATOM 599 C CA . ILE A 1 77 ? -10.195 -4.391 -2.615 1 98.5 77 ILE A CA 1
ATOM 600 C C . ILE A 1 77 ? -10.875 -5.742 -2.791 1 98.5 77 ILE A C 1
ATOM 602 O O . ILE A 1 77 ? -12.039 -5.809 -3.195 1 98.5 77 ILE A O 1
ATOM 606 N N . ILE A 1 78 ? -10.156 -6.75 -2.545 1 98.25 78 ILE A N 1
ATOM 607 C CA . ILE A 1 78 ? -10.68 -8.109 -2.535 1 98.25 78 ILE A CA 1
ATOM 608 C C . ILE A 1 78 ? -10.922 -8.562 -1.097 1 98.25 78 ILE A C 1
ATOM 610 O O . ILE A 1 78 ? -9.977 -8.68 -0.312 1 98.25 78 ILE A O 1
ATOM 614 N N . PRO A 1 79 ? -12.172 -8.836 -0.703 1 97.5 79 PRO A N 1
ATOM 615 C CA . PRO A 1 79 ? -12.445 -9.266 0.67 1 97.5 79 PRO A CA 1
ATOM 616 C C . PRO A 1 79 ? -11.773 -10.594 1.016 1 97.5 79 PRO A C 1
ATOM 618 O O . PRO A 1 79 ? -11.438 -11.375 0.119 1 97.5 79 PRO A O 1
ATOM 621 N N . ALA A 1 80 ? -11.578 -10.82 2.305 1 97.94 80 ALA A N 1
ATOM 622 C CA . ALA A 1 80 ? -11 -12.07 2.795 1 97.94 80 ALA A CA 1
ATOM 623 C C . ALA A 1 80 ? -11.789 -13.273 2.299 1 97.94 80 ALA A C 1
ATOM 625 O O . ALA A 1 80 ? -13.023 -13.242 2.26 1 97.94 80 ALA A O 1
ATOM 626 N N . ASN A 1 81 ? -11.055 -14.305 1.878 1 98.5 81 ASN A N 1
ATOM 627 C CA . ASN A 1 81 ? -11.578 -15.617 1.536 1 98.5 81 ASN A CA 1
ATOM 628 C C . ASN A 1 81 ? -12.383 -15.586 0.237 1 98.5 81 ASN A C 1
ATOM 630 O O . ASN A 1 81 ? -13.016 -16.578 -0.131 1 98.5 81 ASN A O 1
ATOM 634 N N . VAL A 1 82 ? -12.398 -14.531 -0.52 1 98.19 82 VAL A N 1
ATOM 635 C CA . VAL A 1 82 ? -13.094 -14.453 -1.803 1 98.19 82 VAL A CA 1
ATOM 636 C C . VAL A 1 82 ? -12.172 -14.945 -2.918 1 98.19 82 VAL A C 1
ATOM 638 O O . VAL A 1 82 ? -11.078 -14.406 -3.117 1 98.19 82 VAL A O 1
ATOM 641 N N . PRO A 1 83 ? -12.594 -15.945 -3.602 1 98.56 83 PRO A N 1
ATOM 642 C CA . PRO A 1 83 ? -11.797 -16.406 -4.738 1 98.56 83 PRO A CA 1
ATOM 643 C C . PRO A 1 83 ? -11.562 -15.32 -5.777 1 98.56 83 PRO A C 1
ATOM 645 O O . PRO A 1 83 ? -12.461 -14.531 -6.062 1 98.56 83 PRO A O 1
ATOM 648 N N . HIS A 1 84 ? -10.367 -15.258 -6.336 1 98.38 84 HIS A N 1
ATOM 649 C CA . HIS A 1 84 ? -10.023 -14.266 -7.344 1 98.38 84 HIS A CA 1
ATOM 650 C C . HIS A 1 84 ? -8.93 -14.773 -8.273 1 98.38 84 HIS A C 1
ATOM 652 O O . HIS A 1 84 ? -8.219 -15.719 -7.938 1 98.38 84 HIS A O 1
ATOM 658 N N . CYS A 1 85 ? -8.852 -14.242 -9.453 1 97.81 85 CYS A N 1
ATOM 659 C CA . CYS A 1 85 ? -7.832 -14.5 -10.469 1 97.81 85 CYS A CA 1
ATOM 660 C C . CYS A 1 85 ? -7.465 -13.227 -11.203 1 97.81 85 CYS A C 1
ATOM 662 O O . CYS A 1 85 ? -8.102 -12.188 -11.016 1 97.81 85 CYS A O 1
ATOM 664 N N . ALA A 1 86 ? -6.367 -13.273 -11.93 1 97.44 86 ALA A N 1
ATOM 665 C CA . ALA A 1 86 ? -5.938 -12.086 -12.656 1 97.44 86 ALA A CA 1
ATOM 666 C C . ALA A 1 86 ? -5.16 -12.461 -13.914 1 97.44 86 ALA A C 1
ATOM 668 O O . ALA A 1 86 ? -4.543 -13.531 -13.977 1 97.44 86 ALA A O 1
ATOM 669 N N . LYS A 1 87 ? -5.254 -11.656 -14.844 1 97.75 87 LYS A N 1
ATOM 670 C CA . LYS A 1 87 ? -4.445 -11.734 -16.062 1 97.75 87 LYS A CA 1
ATOM 671 C C . LYS A 1 87 ? -3.58 -10.492 -16.234 1 97.75 87 LYS A C 1
ATOM 673 O O . LYS A 1 87 ? -4.098 -9.375 -16.328 1 97.75 87 LYS A O 1
ATOM 678 N N . ILE A 1 88 ? -2.254 -10.68 -16.203 1 97.75 88 ILE A N 1
ATOM 679 C CA . ILE A 1 88 ? -1.338 -9.594 -16.547 1 97.75 88 ILE A CA 1
ATOM 680 C C . ILE A 1 88 ? -1.247 -9.453 -18.062 1 97.75 88 ILE A C 1
ATOM 682 O O . ILE A 1 88 ? -0.702 -10.328 -18.734 1 97.75 88 ILE A O 1
ATOM 686 N N . SER A 1 89 ? -1.702 -8.344 -18.594 1 98.06 89 SER A N 1
ATOM 687 C CA . SER A 1 89 ? -1.906 -8.242 -20.031 1 98.06 89 SER A CA 1
ATOM 688 C C . SER A 1 89 ? -0.885 -7.305 -20.672 1 98.06 89 SER A C 1
ATOM 690 O O . SER A 1 89 ? -0.681 -7.336 -21.875 1 98.06 89 SER A O 1
ATOM 692 N N . LYS A 1 90 ? -0.316 -6.402 -19.953 1 98.31 90 LYS A N 1
ATOM 693 C CA . LYS A 1 90 ? 0.717 -5.492 -20.438 1 98.31 90 LYS A CA 1
ATOM 694 C C . LYS A 1 90 ? 1.909 -5.453 -19.484 1 98.31 90 LYS A C 1
ATOM 696 O O . LYS A 1 90 ? 1.751 -5.18 -18.297 1 98.31 90 LYS A O 1
ATOM 701 N N . VAL A 1 91 ? 3.123 -5.664 -20.031 1 97.38 91 VAL A N 1
ATOM 702 C CA . VAL A 1 91 ? 4.359 -5.699 -19.266 1 97.38 91 VAL A CA 1
ATOM 703 C C . VAL A 1 91 ? 5.332 -4.648 -19.797 1 97.38 91 VAL A C 1
ATOM 705 O O . VAL A 1 91 ? 5.246 -4.242 -20.953 1 97.38 91 VAL A O 1
ATOM 708 N N . PRO A 1 92 ? 6.258 -4.145 -18.969 1 97.62 92 PRO A N 1
ATOM 709 C CA . PRO A 1 92 ? 6.449 -4.508 -17.562 1 97.62 92 PRO A CA 1
ATOM 710 C C . PRO A 1 92 ? 5.254 -4.141 -16.703 1 97.62 92 PRO A C 1
ATOM 712 O O . PRO A 1 92 ? 4.582 -3.137 -16.953 1 97.62 92 PRO A O 1
ATOM 715 N N . PHE A 1 93 ? 4.898 -5.051 -15.812 1 98.19 93 PHE A N 1
ATOM 716 C CA . PHE A 1 93 ? 3.791 -4.844 -14.883 1 98.19 93 PHE A CA 1
ATOM 717 C C . PHE A 1 93 ? 4.289 -4.793 -13.445 1 98.19 93 PHE A C 1
ATOM 719 O O . PHE A 1 93 ? 5.078 -5.641 -13.023 1 98.19 93 PHE A O 1
ATOM 726 N N . LYS A 1 94 ? 3.865 -3.762 -12.641 1 98.12 94 LYS A N 1
ATOM 727 C CA . LYS A 1 94 ? 4.199 -3.596 -11.227 1 98.12 94 LYS A CA 1
ATOM 728 C C . LYS A 1 94 ? 2.949 -3.309 -10.398 1 98.12 94 LYS A C 1
ATOM 730 O O . LYS A 1 94 ? 2.08 -2.541 -10.82 1 98.12 94 LYS A O 1
ATOM 735 N N . SER A 1 95 ? 2.877 -3.953 -9.297 1 98.19 95 SER A N 1
ATOM 736 C CA . SER A 1 95 ? 1.766 -3.709 -8.383 1 98.19 95 SER A CA 1
ATOM 737 C C . SER A 1 95 ? 2.227 -3.736 -6.93 1 98.19 95 SER A C 1
ATOM 739 O O . SER A 1 95 ? 3.303 -4.254 -6.621 1 98.19 95 SER A O 1
ATOM 741 N N . TYR A 1 96 ? 1.53 -3.078 -6.117 1 98.75 96 TYR A N 1
ATOM 742 C CA . TYR A 1 96 ? 1.561 -3.301 -4.676 1 98.75 96 TYR A CA 1
ATOM 743 C C . TYR A 1 96 ? 0.303 -4.027 -4.211 1 98.75 96 TYR A C 1
ATOM 745 O O . TYR A 1 96 ? -0.81 -3.66 -4.594 1 98.75 96 TYR A O 1
ATOM 753 N N . ASP A 1 97 ? 0.455 -5 -3.445 1 98.69 97 ASP A N 1
ATOM 754 C CA . ASP A 1 97 ? -0.646 -5.723 -2.816 1 98.69 97 ASP A CA 1
ATOM 755 C C . ASP A 1 97 ? -0.546 -5.656 -1.294 1 98.69 97 ASP A C 1
ATOM 757 O O . ASP A 1 97 ? 0.485 -6.012 -0.719 1 98.69 97 ASP A O 1
ATOM 761 N N . ILE A 1 98 ? -1.597 -5.18 -0.71 1 98.88 98 ILE A N 1
ATOM 762 C CA . ILE A 1 98 ? -1.647 -4.953 0.729 1 98.88 98 ILE A CA 1
ATOM 763 C C . ILE A 1 98 ? -2.557 -5.992 1.384 1 98.88 98 ILE A C 1
ATOM 765 O O . ILE A 1 98 ? -3.717 -6.145 0.995 1 98.88 98 ILE A O 1
ATOM 769 N N . PHE A 1 99 ? -2.014 -6.641 2.42 1 98.81 99 PHE A N 1
ATOM 770 C CA . PHE A 1 99 ? -2.76 -7.734 3.031 1 98.81 99 PHE A CA 1
ATOM 771 C C . PHE A 1 99 ? -2.971 -7.48 4.52 1 98.81 99 PHE A C 1
ATOM 773 O O . PHE A 1 99 ? -2.064 -7.008 5.207 1 98.81 99 PHE A O 1
ATOM 780 N N . HIS A 1 100 ? -4.102 -7.738 4.961 1 98.56 100 HIS A N 1
ATOM 781 C CA . HIS A 1 100 ? -4.441 -7.871 6.375 1 98.56 100 HIS A CA 1
ATOM 782 C C . HIS A 1 100 ? -5.301 -9.102 6.621 1 98.56 100 HIS A C 1
ATOM 784 O O . HIS A 1 100 ? -6.309 -9.312 5.941 1 98.56 100 HIS A O 1
ATOM 790 N N . PRO A 1 101 ? -5.105 -9.961 7.707 1 98.25 101 PRO A N 1
ATOM 791 C CA . PRO A 1 101 ? -3.881 -9.977 8.508 1 98.25 101 PRO A CA 1
ATOM 792 C C . PRO A 1 101 ? -2.633 -10.273 7.684 1 98.25 101 PRO A C 1
ATOM 794 O O . PRO A 1 101 ? -2.699 -10.32 6.453 1 98.25 101 PRO A O 1
ATOM 797 N N . ILE A 1 102 ? -1.427 -10.367 8.227 1 98.12 102 ILE A N 1
ATOM 798 C CA . ILE A 1 102 ? -0.15 -10.562 7.551 1 98.12 102 ILE A CA 1
ATOM 799 C C . ILE A 1 102 ? -0.175 -11.867 6.758 1 98.12 102 ILE A C 1
ATOM 801 O O . ILE A 1 102 ? -0.875 -12.812 7.129 1 98.12 102 ILE A O 1
ATOM 805 N N . ARG A 1 103 ? 0.564 -11.867 5.688 1 97.31 103 ARG A N 1
ATOM 806 C CA . ARG A 1 103 ? 0.793 -13.086 4.922 1 97.31 103 ARG A CA 1
ATOM 807 C C . ARG A 1 103 ? 1.935 -13.898 5.523 1 97.31 103 ARG A C 1
ATOM 809 O O . ARG A 1 103 ? 3.074 -13.82 5.059 1 97.31 103 ARG A O 1
ATOM 816 N N . GLU A 1 104 ? 1.584 -14.758 6.453 1 95.69 104 GLU A N 1
ATOM 817 C CA . GLU A 1 104 ? 2.602 -15.562 7.121 1 95.69 104 GLU A CA 1
ATOM 818 C C . GLU A 1 104 ? 3.295 -16.5 6.141 1 95.69 104 GLU A C 1
ATOM 820 O O . GLU A 1 104 ? 4.48 -16.812 6.293 1 95.69 104 GLU A O 1
ATOM 825 N N . ASP A 1 105 ? 2.555 -16.953 5.148 1 93.94 105 ASP A N 1
ATOM 826 C CA . ASP A 1 105 ? 3.119 -17.844 4.148 1 93.94 105 ASP A CA 1
ATOM 827 C C . ASP A 1 105 ? 4.18 -17.141 3.307 1 93.94 105 ASP A C 1
ATOM 829 O O . ASP A 1 105 ? 4.988 -17.797 2.643 1 93.94 105 ASP A O 1
ATOM 833 N N . PHE A 1 106 ? 4.156 -15.789 3.229 1 95 106 PHE A N 1
ATOM 834 C CA . PHE A 1 106 ? 5.215 -15.031 2.572 1 95 106 PHE A CA 1
ATOM 835 C C . PHE A 1 106 ? 6.383 -14.805 3.521 1 95 106 PHE A C 1
ATOM 837 O O . PHE A 1 106 ? 7.535 -15.062 3.168 1 95 106 PHE A O 1
ATOM 844 N N . THR A 1 107 ? 6.027 -14.32 4.746 1 94.69 107 THR A N 1
ATOM 845 C CA . THR A 1 107 ? 7.066 -13.922 5.691 1 94.69 107 THR A CA 1
ATOM 846 C C . THR A 1 107 ? 7.887 -15.125 6.137 1 94.69 107 THR A C 1
ATOM 848 O O . THR A 1 107 ? 9.086 -15.008 6.398 1 94.69 107 THR A O 1
ATOM 851 N N . ASN A 1 108 ? 7.324 -16.297 6.145 1 93.56 108 ASN A N 1
ATOM 852 C CA . ASN A 1 108 ? 8.008 -17.516 6.562 1 93.56 108 ASN A CA 1
ATOM 853 C C . ASN A 1 108 ? 9.031 -17.969 5.523 1 93.56 108 ASN A C 1
ATOM 855 O O . ASN A 1 108 ? 9.891 -18.797 5.812 1 93.56 108 ASN A O 1
ATOM 859 N N . LYS A 1 109 ? 8.977 -17.359 4.352 1 91.75 109 LYS A N 1
ATOM 860 C CA . LYS A 1 109 ? 9.867 -17.766 3.27 1 91.75 109 LYS A CA 1
ATOM 861 C C . LYS A 1 109 ? 11.125 -16.891 3.248 1 91.75 109 LYS A C 1
ATOM 863 O O . LYS A 1 109 ? 12.07 -17.172 2.5 1 91.75 109 LYS A O 1
ATOM 868 N N . ILE A 1 110 ? 11.125 -15.875 4.008 1 89.06 110 ILE A N 1
ATOM 869 C CA . ILE A 1 110 ? 12.289 -14.992 4.043 1 89.06 110 ILE A CA 1
ATOM 870 C C . ILE A 1 110 ? 13.523 -15.781 4.469 1 89.06 110 ILE A C 1
ATOM 872 O O . ILE A 1 110 ? 13.5 -16.5 5.477 1 89.06 110 ILE A O 1
ATOM 876 N N . GLY A 1 111 ? 14.562 -15.594 3.76 1 81.44 111 GLY A N 1
ATOM 877 C CA . GLY A 1 111 ? 15.828 -16.234 4.07 1 81.44 111 GLY A CA 1
ATOM 878 C C . GLY A 1 111 ? 15.891 -17.688 3.604 1 81.44 111 GLY A C 1
ATOM 879 O O . GLY A 1 111 ? 16.828 -18.406 3.934 1 81.44 111 GLY A O 1
ATOM 880 N N . LYS A 1 112 ? 14.883 -18.172 2.898 1 78.12 112 LYS A N 1
ATOM 881 C CA . LYS A 1 112 ? 14.859 -19.562 2.418 1 78.12 112 LYS A CA 1
ATOM 882 C C . LYS A 1 112 ? 15.078 -19.609 0.909 1 78.12 112 LYS A C 1
ATOM 884 O O . LYS A 1 112 ? 14.734 -18.672 0.19 1 78.12 112 LYS A O 1
ATOM 889 N N . MET B 1 1 ? -18.062 1.053 6.648 1 77.69 1 MET B N 1
ATOM 890 C CA . MET B 1 1 ? -18.359 0.894 5.227 1 77.69 1 MET B CA 1
ATOM 891 C C . MET B 1 1 ? -17.078 1.009 4.395 1 77.69 1 MET B C 1
ATOM 893 O O . MET B 1 1 ? -16.203 1.812 4.707 1 77.69 1 MET B O 1
ATOM 897 N N . SER B 1 2 ? -16.828 0.117 3.434 1 88.19 2 SER B N 1
ATOM 898 C CA . SER B 1 2 ? -15.648 0.088 2.59 1 88.19 2 SER B CA 1
ATOM 899 C C . SER B 1 2 ? -15.719 1.146 1.494 1 88.19 2 SER B C 1
ATOM 901 O O . SER B 1 2 ? -16.812 1.603 1.137 1 88.19 2 SER B O 1
ATOM 903 N N . ILE B 1 3 ? -14.664 1.747 1.19 1 90.44 3 ILE B N 1
ATOM 904 C CA . ILE B 1 3 ? -14.453 2.623 0.043 1 90.44 3 ILE B CA 1
ATOM 905 C C . ILE B 1 3 ? -13.594 1.911 -1 1 90.44 3 ILE B C 1
ATOM 907 O O . ILE B 1 3 ? -12.383 1.762 -0.818 1 90.44 3 ILE B O 1
ATOM 911 N N . ASP B 1 4 ? -14.227 1.527 -2.121 1 92.31 4 ASP B N 1
ATOM 912 C CA . ASP B 1 4 ? -13.523 0.581 -2.98 1 92.31 4 ASP B CA 1
ATOM 913 C C . ASP B 1 4 ? -13.031 1.26 -4.258 1 92.31 4 ASP B C 1
ATOM 915 O O . ASP B 1 4 ? -12.711 0.588 -5.238 1 92.31 4 ASP B O 1
ATOM 919 N N . LYS B 1 5 ? -13.141 2.602 -4.258 1 94.5 5 LYS B N 1
ATOM 920 C CA . LYS B 1 5 ? -12.562 3.42 -5.316 1 94.5 5 LYS B CA 1
ATOM 921 C C . LYS B 1 5 ? -11.805 4.613 -4.738 1 94.5 5 LYS B C 1
ATOM 923 O O . LYS B 1 5 ? -12.211 5.176 -3.721 1 94.5 5 LYS B O 1
ATOM 928 N N . TRP B 1 6 ? -10.734 4.949 -5.453 1 97.69 6 TRP B N 1
ATOM 929 C CA . TRP B 1 6 ? -10.039 6.148 -5.004 1 97.69 6 TRP B CA 1
ATOM 930 C C . TRP B 1 6 ? -11 7.32 -4.863 1 97.69 6 TRP B C 1
ATOM 932 O O . TRP B 1 6 ? -11.703 7.676 -5.812 1 97.69 6 TRP B O 1
ATOM 942 N N . THR B 1 7 ? -11.023 7.875 -3.736 1 97.44 7 THR B N 1
ATOM 943 C CA . THR B 1 7 ? -11.898 9 -3.438 1 97.44 7 THR B CA 1
ATOM 944 C C . THR B 1 7 ? -11.102 10.172 -2.873 1 97.44 7 THR B C 1
ATOM 946 O O . THR B 1 7 ? -10.383 10.023 -1.886 1 97.44 7 THR B O 1
ATOM 949 N N . LYS B 1 8 ? -11.258 11.258 -3.48 1 95.44 8 LYS B N 1
ATOM 950 C CA . LYS B 1 8 ? -10.516 12.438 -3.045 1 95.44 8 LYS B CA 1
ATOM 951 C C . LYS B 1 8 ? -10.992 12.914 -1.676 1 95.44 8 LYS B C 1
ATOM 953 O O . LYS B 1 8 ? -12.195 12.961 -1.41 1 95.44 8 LYS B O 1
ATOM 958 N N . VAL B 1 9 ? -10.07 13.211 -0.854 1 94.88 9 VAL B N 1
ATOM 959 C CA . VAL B 1 9 ? -10.367 13.695 0.489 1 94.88 9 VAL B CA 1
ATOM 960 C C . VAL B 1 9 ? -9.516 14.922 0.794 1 94.88 9 VAL B C 1
ATOM 962 O O . VAL B 1 9 ? -8.328 14.961 0.469 1 94.88 9 VAL B O 1
ATOM 965 N N . ASN B 1 10 ? -10.164 15.914 1.366 1 88.75 10 ASN B N 1
ATOM 966 C CA . ASN B 1 10 ? -9.414 17.094 1.779 1 88.75 10 ASN B CA 1
ATOM 967 C C . ASN B 1 10 ? -8.594 16.828 3.037 1 88.75 10 ASN B C 1
ATOM 969 O O . ASN B 1 10 ? -9.016 16.062 3.914 1 88.75 10 ASN B O 1
ATOM 973 N N . ASN B 1 11 ? -7.414 17.359 3.047 1 84.88 11 ASN B N 1
ATOM 974 C CA . ASN B 1 11 ? -6.516 17.266 4.195 1 84.88 11 ASN B CA 1
ATOM 975 C C . ASN B 1 11 ? -5.895 18.625 4.527 1 84.88 11 ASN B C 1
ATOM 977 O O . ASN B 1 11 ? -5.172 19.203 3.709 1 84.88 11 ASN B O 1
ATOM 981 N N . GLU B 1 12 ? -6.152 19.078 5.684 1 81.69 12 GLU B N 1
ATOM 982 C CA . GLU B 1 12 ? -5.738 20.422 6.078 1 81.69 12 GLU B CA 1
ATOM 983 C C . GLU B 1 12 ? -4.223 20.531 6.188 1 81.69 12 GLU B C 1
ATOM 985 O O . GLU B 1 12 ? -3.645 21.594 5.957 1 81.69 12 GLU B O 1
ATOM 990 N N . LEU B 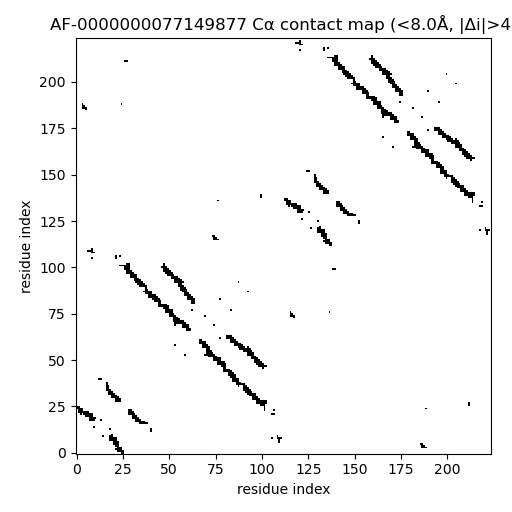1 13 ? -3.549 19.391 6.586 1 78.06 13 LEU B N 1
ATOM 991 C CA . LEU B 1 13 ? -2.1 19.406 6.766 1 78.06 13 LEU B CA 1
ATOM 992 C C . LEU B 1 13 ? -1.391 19.656 5.441 1 78.06 13 LEU B C 1
ATOM 994 O O . LEU B 1 13 ? -0.333 20.297 5.41 1 78.06 13 LEU B O 1
ATOM 998 N N . ILE B 1 14 ? -1.972 19.219 4.32 1 80.38 14 ILE B N 1
ATOM 999 C CA . ILE B 1 14 ? -1.289 19.344 3.037 1 80.38 14 ILE B CA 1
ATOM 1000 C C . ILE B 1 14 ? -1.866 20.516 2.248 1 80.38 14 ILE B C 1
ATOM 1002 O O . ILE B 1 14 ? -1.206 21.062 1.361 1 80.38 14 ILE B O 1
ATOM 1006 N N . GLY B 1 15 ? -3.014 21 2.572 1 79.81 15 GLY B N 1
ATOM 1007 C CA . GLY B 1 15 ? -3.648 22.125 1.895 1 79.81 15 GLY B CA 1
ATOM 1008 C C . GLY B 1 15 ? -3.693 21.969 0.387 1 79.81 15 GLY B C 1
ATOM 1009 O O . GLY B 1 15 ? -4.109 20.922 -0.118 1 79.81 15 GLY B O 1
ATOM 1010 N N . GLU B 1 16 ? -3.352 23.016 -0.427 1 85 16 GLU B N 1
ATOM 1011 C CA . GLU B 1 16 ? -3.434 23.031 -1.885 1 85 16 GLU B CA 1
ATOM 1012 C C . GLU B 1 16 ? -2.154 22.484 -2.514 1 85 16 GLU B C 1
ATOM 1014 O O . GLU B 1 16 ? -2.068 22.344 -3.734 1 85 16 GLU B O 1
ATOM 1019 N N . ASN B 1 17 ? -1.212 22.141 -1.715 1 87.69 17 ASN B N 1
ATOM 1020 C CA . ASN B 1 17 ? 0.105 21.734 -2.189 1 87.69 17 ASN B CA 1
ATOM 1021 C C . ASN B 1 17 ? 0.1 20.281 -2.678 1 87.69 17 ASN B C 1
ATOM 1023 O O . ASN B 1 17 ? 1.044 19.844 -3.334 1 87.69 17 ASN B O 1
ATOM 1027 N N . ALA B 1 18 ? -1.007 19.609 -2.283 1 93.31 18 ALA B N 1
ATOM 1028 C CA . ALA B 1 18 ? -1.079 18.188 -2.619 1 93.31 18 ALA B CA 1
ATOM 1029 C C . ALA B 1 18 ? -2.529 17.734 -2.76 1 93.31 18 ALA B C 1
ATOM 1031 O O . ALA B 1 18 ? -3.449 18.422 -2.316 1 93.31 18 ALA B O 1
ATOM 1032 N N . ASP B 1 19 ? -2.697 16.703 -3.52 1 95.5 19 ASP B N 1
ATOM 1033 C CA . ASP B 1 19 ? -3.961 15.977 -3.527 1 95.5 19 ASP B CA 1
ATOM 1034 C C . ASP B 1 19 ? -3.848 14.68 -2.732 1 95.5 19 ASP B C 1
ATOM 1036 O O . ASP B 1 19 ? -2.777 14.07 -2.678 1 95.5 19 ASP B O 1
ATOM 1040 N N . MET B 1 20 ? -4.945 14.32 -2.072 1 96.56 20 MET B N 1
ATOM 1041 C CA . MET B 1 20 ? -5.035 13.062 -1.337 1 96.56 20 MET B CA 1
ATOM 1042 C C . MET B 1 20 ? -6.246 12.258 -1.791 1 96.56 20 MET B C 1
ATOM 1044 O O . MET B 1 20 ? -7.352 12.789 -1.891 1 96.56 20 MET B O 1
ATOM 1048 N N . PHE B 1 21 ? -6.062 11.031 -2.109 1 97.75 21 PHE B N 1
ATOM 1049 C CA . PHE B 1 21 ? -7.125 10.078 -2.391 1 97.75 21 PHE B CA 1
ATOM 1050 C C . PHE B 1 21 ? -7.047 8.883 -1.44 1 97.75 21 PHE B C 1
ATOM 1052 O O . PHE B 1 21 ? -5.961 8.508 -0.997 1 97.75 21 PHE B O 1
ATOM 1059 N N . ILE B 1 22 ? -8.234 8.305 -1.108 1 98.25 22 ILE B N 1
ATOM 1060 C CA . ILE B 1 22 ? -8.156 7.152 -0.214 1 98.25 22 ILE B CA 1
ATOM 1061 C C . ILE B 1 22 ? -9.031 6.02 -0.748 1 98.25 22 ILE B C 1
ATOM 1063 O O . ILE B 1 22 ? -10.016 6.27 -1.449 1 98.25 22 ILE B O 1
ATOM 1067 N N . ILE B 1 23 ? -8.641 4.809 -0.51 1 98.5 23 ILE B N 1
ATOM 1068 C CA . ILE B 1 23 ? -9.477 3.613 -0.463 1 98.5 23 ILE B CA 1
ATOM 1069 C C . ILE B 1 23 ? -9.391 2.979 0.923 1 98.5 23 ILE B C 1
ATOM 1071 O O . ILE B 1 23 ? -8.383 3.125 1.619 1 98.5 23 ILE B O 1
ATOM 1075 N N . SER B 1 24 ? -10.445 2.316 1.318 1 98.62 24 SER B N 1
ATOM 1076 C CA . SER B 1 24 ? -10.453 1.801 2.684 1 98.62 24 SER B CA 1
ATOM 1077 C C . SER B 1 24 ? -11.352 0.572 2.805 1 98.62 24 SER B C 1
ATOM 1079 O O . SER B 1 24 ? -12.508 0.594 2.371 1 98.62 24 SER B O 1
ATOM 1081 N N . SER B 1 25 ? -10.75 -0.48 3.281 1 98 25 SER B N 1
ATOM 1082 C CA . SER B 1 25 ? -11.578 -1.562 3.801 1 98 25 SER B CA 1
ATOM 1083 C C . SER B 1 25 ? -12.039 -1.271 5.227 1 98 25 SER B C 1
ATOM 1085 O O . SER B 1 25 ? -12.047 -0.116 5.656 1 98 25 SER B O 1
ATOM 1087 N N . GLU B 1 26 ? -12.539 -2.285 5.895 1 96.62 26 GLU B N 1
ATOM 1088 C CA . GLU B 1 26 ? -12.906 -2.096 7.293 1 96.62 26 GLU B CA 1
ATOM 1089 C C . GLU B 1 26 ? -11.688 -2.195 8.203 1 96.62 26 GLU B C 1
ATOM 1091 O O . GLU B 1 26 ? -11.773 -1.894 9.398 1 96.62 26 GLU B O 1
ATOM 1096 N N . ASN B 1 27 ? -10.508 -2.559 7.617 1 98.06 27 ASN B N 1
ATOM 1097 C CA . ASN B 1 27 ? -9.344 -2.818 8.461 1 98.06 27 ASN B CA 1
ATOM 1098 C C . ASN B 1 27 ? -8.164 -1.934 8.078 1 98.06 27 ASN B C 1
ATOM 1100 O O . ASN B 1 27 ? -7.312 -1.628 8.922 1 98.06 27 ASN B O 1
ATOM 1104 N N . ILE B 1 28 ? -8.133 -1.543 6.805 1 98.44 28 ILE B N 1
ATOM 1105 C CA . ILE B 1 28 ? -6.98 -0.821 6.273 1 98.44 28 ILE B CA 1
ATOM 1106 C C . ILE B 1 28 ? -7.457 0.399 5.484 1 98.44 28 ILE B C 1
ATOM 1108 O O . ILE B 1 28 ? -8.461 0.336 4.777 1 98.44 28 ILE B O 1
ATOM 1112 N N . THR B 1 29 ? -6.82 1.48 5.664 1 98.69 29 THR B N 1
ATOM 1113 C CA . THR B 1 29 ? -6.941 2.615 4.754 1 98.69 29 THR B CA 1
ATOM 1114 C C . THR B 1 29 ? -5.648 2.814 3.969 1 98.69 29 THR B C 1
ATOM 1116 O O . THR B 1 29 ? -4.555 2.779 4.539 1 98.69 29 THR B O 1
ATOM 1119 N N . VAL B 1 30 ? -5.719 2.939 2.662 1 98.81 30 VAL B N 1
ATOM 1120 C CA . VAL B 1 30 ? -4.605 3.348 1.814 1 98.81 30 VAL B CA 1
ATOM 1121 C C . VAL B 1 30 ? -4.844 4.762 1.294 1 98.81 30 VAL B C 1
ATOM 1123 O O . VAL B 1 30 ? -5.918 5.066 0.766 1 98.81 30 VAL B O 1
ATOM 1126 N N . SER B 1 31 ? -3.879 5.602 1.488 1 98.31 31 SER B N 1
ATOM 1127 C CA . SER B 1 31 ? -3.938 6.934 0.895 1 98.31 31 SER B CA 1
ATOM 1128 C C . SER B 1 31 ? -2.906 7.09 -0.218 1 98.31 31 SER B C 1
ATOM 1130 O O . SER B 1 31 ? -1.802 6.547 -0.127 1 98.31 31 SER B O 1
ATOM 1132 N N . LYS B 1 32 ? -3.254 7.73 -1.201 1 97.75 32 LYS B N 1
ATOM 1133 C CA . LYS B 1 32 ? -2.387 8.227 -2.268 1 97.75 32 LYS B CA 1
ATOM 1134 C C . LYS B 1 32 ? -2.182 9.734 -2.154 1 97.75 32 LYS B C 1
ATOM 1136 O O . LYS B 1 32 ? -3.141 10.5 -2.225 1 97.75 32 LYS B O 1
ATOM 1141 N N . PHE B 1 33 ? -0.973 10.133 -1.995 1 97.12 33 PHE B N 1
ATOM 1142 C CA . PHE B 1 33 ? -0.639 11.547 -1.954 1 97.12 33 PHE B CA 1
ATOM 1143 C C . PHE B 1 33 ? 0.062 11.977 -3.236 1 97.12 33 PHE B C 1
ATOM 1145 O O . PHE B 1 33 ? 0.902 11.25 -3.766 1 97.12 33 PHE B O 1
ATOM 1152 N N . GLU B 1 34 ? -0.251 13.094 -3.756 1 97.06 34 GLU B N 1
ATOM 1153 C CA . GLU B 1 34 ? 0.393 13.734 -4.902 1 97.06 34 GLU B CA 1
ATOM 1154 C C . GLU B 1 34 ? 0.764 15.18 -4.594 1 97.06 34 GLU B C 1
ATOM 1156 O O . GLU B 1 34 ? -0.099 16.062 -4.59 1 97.06 34 GLU B O 1
ATOM 1161 N N . PHE B 1 35 ? 2.016 15.367 -4.328 1 97.06 35 PHE B N 1
ATOM 1162 C CA . PHE B 1 35 ? 2.518 16.703 -4 1 97.06 35 PHE B CA 1
ATOM 1163 C C . PHE B 1 35 ? 3.082 17.375 -5.238 1 97.06 35 PHE B C 1
ATOM 1165 O O . PHE B 1 35 ? 3.791 16.75 -6.031 1 97.06 35 PHE B O 1
ATOM 1172 N N . ARG B 1 36 ? 2.805 18.625 -5.41 1 96.25 36 ARG B N 1
ATOM 1173 C CA . ARG B 1 36 ? 3.287 19.422 -6.531 1 96.25 36 ARG B CA 1
ATOM 1174 C C . ARG B 1 36 ? 4.324 20.438 -6.074 1 96.25 36 ARG B C 1
ATOM 1176 O O . ARG B 1 36 ? 4.977 21.094 -6.898 1 96.25 36 ARG B O 1
ATOM 1183 N N . GLU B 1 37 ? 4.414 20.625 -4.797 1 95.38 37 GLU B N 1
ATOM 1184 C CA . GLU B 1 37 ? 5.398 21.516 -4.188 1 95.38 37 GLU B CA 1
ATOM 1185 C C . GLU B 1 37 ? 6.117 20.828 -3.027 1 95.38 37 GLU B C 1
ATOM 1187 O O . GLU B 1 37 ? 5.594 19.891 -2.432 1 95.38 37 GLU B O 1
ATOM 1192 N N . THR B 1 38 ? 7.309 21.344 -2.875 1 95.62 38 THR B N 1
ATOM 1193 C CA . THR B 1 38 ? 8.031 20.859 -1.705 1 95.62 38 THR B CA 1
ATOM 1194 C C . THR B 1 38 ? 7.379 21.359 -0.42 1 95.62 38 THR B C 1
ATOM 1196 O O . THR B 1 38 ? 6.855 22.469 -0.383 1 95.62 38 THR B O 1
ATOM 1199 N N . ILE B 1 39 ? 7.418 20.562 0.605 1 93.94 39 ILE B N 1
ATOM 1200 C CA . ILE B 1 39 ? 6.82 20.969 1.87 1 93.94 39 ILE B CA 1
ATOM 1201 C C . ILE B 1 39 ? 7.461 20.203 3.021 1 93.94 39 ILE B C 1
ATOM 1203 O O . ILE B 1 39 ? 7.949 19.078 2.83 1 93.94 39 ILE B O 1
ATOM 1207 N N . ASP B 1 40 ? 7.465 20.828 4.152 1 94.25 40 ASP B N 1
ATOM 1208 C CA . ASP B 1 40 ? 7.812 20.172 5.406 1 94.25 40 ASP B CA 1
ATOM 1209 C C . ASP B 1 40 ? 6.559 19.766 6.18 1 94.25 40 ASP B C 1
ATOM 1211 O O . ASP B 1 40 ? 5.781 20.609 6.602 1 94.25 40 ASP B O 1
ATOM 1215 N N . LEU B 1 41 ? 6.379 18.484 6.328 1 94.06 41 LEU B N 1
ATOM 1216 C CA . LEU B 1 41 ? 5.281 18 7.156 1 94.06 41 LEU B CA 1
ATOM 1217 C C . LEU B 1 41 ? 5.691 17.938 8.625 1 94.06 41 LEU B C 1
ATOM 1219 O O . LEU B 1 41 ? 6.621 17.219 8.992 1 94.06 41 LEU B O 1
ATOM 1223 N N . SER B 1 42 ? 4.953 18.688 9.453 1 94.12 42 SER B N 1
ATOM 1224 C CA . SER B 1 42 ? 5.305 18.828 10.859 1 94.12 42 SER B CA 1
ATOM 1225 C C . SER B 1 42 ? 5.109 17.531 11.617 1 94.12 42 SER B C 1
ATOM 1227 O O . SER B 1 42 ? 4.344 16.656 11.188 1 94.12 42 SER B O 1
ATOM 1229 N N . THR B 1 43 ? 5.781 17.406 12.703 1 96.62 43 THR B N 1
ATOM 1230 C CA . THR B 1 43 ? 5.711 16.234 13.555 1 96.62 43 THR B CA 1
ATOM 1231 C C . THR B 1 43 ? 4.281 15.977 14.016 1 96.62 43 THR B C 1
ATOM 1233 O O . THR B 1 43 ? 3.584 16.906 14.438 1 96.62 43 THR B O 1
ATOM 1236 N N . HIS B 1 44 ? 3.801 14.789 13.898 1 95.69 44 HIS B N 1
ATOM 1237 C CA . HIS B 1 44 ? 2.5 14.328 14.375 1 95.69 44 HIS B CA 1
ATOM 1238 C C . HIS B 1 44 ? 2.523 12.836 14.68 1 95.69 44 HIS B C 1
ATOM 1240 O O . HIS B 1 44 ? 3.529 12.164 14.445 1 95.69 44 HIS B O 1
ATOM 1246 N N . SER B 1 45 ? 1.511 12.336 15.344 1 97.31 45 SER B N 1
ATOM 1247 C CA . SER B 1 45 ? 1.352 10.914 15.617 1 97.31 45 SER B CA 1
ATOM 1248 C C . SER B 1 45 ? -0.107 10.484 15.492 1 97.31 45 SER B C 1
ATOM 1250 O O . SER B 1 45 ? -1.005 11.328 15.445 1 97.31 45 SER B O 1
ATOM 1252 N N . HIS B 1 46 ? -0.293 9.305 15.328 1 97.31 46 HIS B N 1
ATOM 1253 C CA . HIS B 1 46 ? -1.625 8.719 15.258 1 97.31 46 HIS B CA 1
ATOM 1254 C C . HIS B 1 46 ? -1.611 7.266 15.727 1 97.31 46 HIS B C 1
ATOM 1256 O O . HIS B 1 46 ? -0.546 6.656 15.836 1 97.31 46 HIS B O 1
ATOM 1262 N N . LYS B 1 47 ? -2.826 6.742 16.141 1 98.06 47 LYS B N 1
ATOM 1263 C CA . LYS B 1 47 ? -2.953 5.402 16.703 1 98.06 47 LYS B CA 1
ATOM 1264 C C . LYS B 1 47 ? -2.725 4.332 15.641 1 98.06 47 LYS B C 1
ATOM 1266 O O . LYS B 1 47 ? -2.576 3.152 15.961 1 98.06 47 LYS B O 1
ATOM 1271 N N . ASN B 1 48 ? -2.727 4.652 14.375 1 98.38 48 ASN B N 1
ATOM 1272 C CA . ASN B 1 48 ? -2.51 3.734 13.258 1 98.38 48 ASN B CA 1
ATOM 1273 C C . ASN B 1 48 ? -1.023 3.51 13 1 98.38 48 ASN B C 1
ATOM 1275 O O . ASN B 1 48 ? -0.23 4.449 13.055 1 98.38 48 ASN B O 1
ATOM 1279 N N . GLU B 1 49 ? -0.625 2.328 12.758 1 98.5 49 GLU B N 1
ATOM 1280 C CA . GLU B 1 49 ? 0.664 2.152 12.094 1 98.5 49 GLU B CA 1
ATOM 1281 C C . GLU B 1 49 ? 0.609 2.639 10.648 1 98.5 49 GLU B C 1
ATOM 1283 O O . GLU B 1 49 ? -0.472 2.76 10.07 1 98.5 49 GLU B O 1
ATOM 1288 N N . GLN B 1 50 ? 1.742 2.92 10.141 1 98.5 50 GLN B N 1
ATOM 1289 C CA . GLN B 1 50 ? 1.818 3.465 8.789 1 98.5 50 GLN B CA 1
ATOM 1290 C C . GLN B 1 50 ? 2.965 2.834 8.008 1 98.5 50 GLN B C 1
ATOM 1292 O O . GLN B 1 50 ? 4.102 2.791 8.484 1 98.5 50 GLN B O 1
ATOM 1297 N N . THR B 1 51 ? 2.717 2.213 6.883 1 98.69 51 THR B N 1
ATOM 1298 C CA . THR B 1 51 ? 3.723 1.87 5.883 1 98.69 51 THR B CA 1
ATOM 1299 C C . THR B 1 51 ? 3.721 2.883 4.742 1 98.69 51 THR B C 1
ATOM 1301 O O . THR B 1 51 ? 2.691 3.094 4.094 1 98.69 51 THR B O 1
ATOM 1304 N N . THR B 1 52 ? 4.824 3.553 4.523 1 98.75 52 THR B N 1
ATOM 1305 C CA . THR B 1 52 ? 4.953 4.551 3.469 1 98.75 52 THR B CA 1
ATOM 1306 C C . THR B 1 52 ? 5.785 4.008 2.309 1 98.75 52 THR B C 1
ATOM 1308 O O . THR B 1 52 ? 6.867 3.459 2.518 1 98.75 52 THR B O 1
ATOM 1311 N N . ILE B 1 53 ? 5.281 4.109 1.113 1 98.69 53 ILE B N 1
ATOM 1312 C CA . ILE B 1 53 ? 5.969 3.734 -0.116 1 98.69 53 ILE B CA 1
ATOM 1313 C C . ILE B 1 53 ? 6.082 4.945 -1.038 1 98.69 53 ILE B C 1
ATOM 1315 O O . ILE B 1 53 ? 5.07 5.551 -1.403 1 98.69 53 ILE B O 1
ATOM 1319 N N . VAL B 1 54 ? 7.309 5.289 -1.407 1 98.5 54 VAL B N 1
ATOM 1320 C CA . VAL B 1 54 ? 7.508 6.383 -2.35 1 98.5 54 VAL B CA 1
ATOM 1321 C C . VAL B 1 54 ? 7.398 5.863 -3.779 1 98.5 54 VAL B C 1
ATOM 1323 O O . VAL B 1 54 ? 8.023 4.855 -4.129 1 98.5 54 VAL B O 1
ATOM 1326 N N . VAL B 1 55 ? 6.586 6.527 -4.566 1 97.56 55 VAL B N 1
ATOM 1327 C CA . VAL B 1 55 ? 6.34 6.109 -5.945 1 97.56 55 VAL B CA 1
ATOM 1328 C C . VAL B 1 55 ? 7.09 7.027 -6.906 1 97.56 55 VAL B C 1
ATOM 1330 O O . VAL B 1 55 ? 7.523 6.594 -7.977 1 97.56 55 VAL B O 1
ATOM 1333 N N . GLU B 1 56 ? 7.172 8.211 -6.602 1 97.69 56 GLU B N 1
ATOM 1334 C CA . GLU B 1 56 ? 7.828 9.258 -7.379 1 97.69 56 GLU B CA 1
ATOM 1335 C C . GLU B 1 56 ? 8.367 10.367 -6.473 1 97.69 56 GLU B C 1
ATOM 1337 O O . GLU B 1 56 ? 7.766 10.672 -5.441 1 97.69 56 GLU B O 1
ATOM 1342 N N . GLY B 1 57 ? 9.484 10.961 -6.891 1 98.25 57 GLY B N 1
ATOM 1343 C CA . GLY B 1 57 ? 10.047 12.055 -6.117 1 98.25 57 GLY B CA 1
ATOM 1344 C C . GLY B 1 57 ? 10.914 11.594 -4.961 1 98.25 57 GLY B C 1
ATOM 1345 O O . GLY B 1 57 ? 11.477 10.5 -5.004 1 98.25 57 GLY B O 1
ATOM 1346 N N . GLU B 1 58 ? 11.164 12.516 -4.062 1 98.75 58 GLU B N 1
ATOM 1347 C CA . GLU B 1 58 ? 12.023 12.211 -2.922 1 98.75 58 GLU B CA 1
ATOM 1348 C C . GLU B 1 58 ? 11.477 12.836 -1.64 1 98.75 58 GLU B C 1
ATOM 1350 O O . GLU B 1 58 ? 10.93 13.938 -1.666 1 98.75 58 GLU B O 1
ATOM 1355 N N . MET B 1 59 ? 11.703 12.117 -0.543 1 98.62 59 MET B N 1
ATOM 1356 C CA . MET B 1 59 ? 11.367 12.641 0.779 1 98.62 59 MET B CA 1
ATOM 1357 C C . MET B 1 59 ? 12.406 12.219 1.811 1 98.62 59 MET B C 1
ATOM 1359 O O . MET B 1 59 ? 13.156 11.266 1.588 1 98.62 59 MET B O 1
ATOM 1363 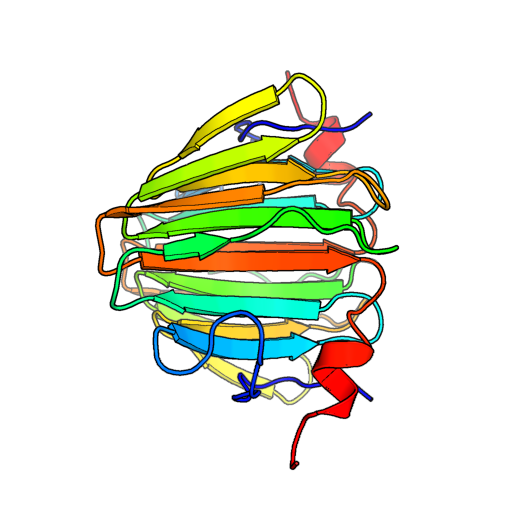N N . THR B 1 60 ? 12.508 12.961 2.787 1 98.81 60 THR B N 1
ATOM 1364 C CA . THR B 1 60 ? 13.172 12.547 4.016 1 98.81 60 THR B CA 1
ATOM 1365 C C . THR B 1 60 ? 12.164 12.359 5.145 1 98.81 60 THR B C 1
ATOM 1367 O O . THR B 1 60 ? 11.344 13.242 5.402 1 98.81 60 THR B O 1
ATOM 1370 N N . ILE B 1 61 ? 12.18 11.203 5.789 1 98.62 61 ILE B N 1
ATOM 1371 C CA . ILE B 1 61 ? 11.25 10.914 6.875 1 98.62 61 ILE B CA 1
ATOM 1372 C C . ILE B 1 61 ? 12.023 10.625 8.156 1 98.62 61 ILE B C 1
ATOM 1374 O O . ILE B 1 61 ? 13.086 10 8.117 1 98.62 61 ILE B O 1
ATOM 1378 N N . LYS B 1 62 ? 11.484 11.086 9.227 1 98.5 62 LYS B N 1
ATOM 1379 C CA . LYS B 1 62 ? 12.109 10.906 10.531 1 98.5 62 LYS B CA 1
ATOM 1380 C C . LYS B 1 62 ? 11.109 10.367 11.555 1 98.5 62 LYS B C 1
ATOM 1382 O O . LYS B 1 62 ? 9.984 10.875 11.656 1 98.5 62 LYS B O 1
ATOM 1387 N N . PHE B 1 63 ? 11.469 9.336 12.273 1 98 63 PHE B N 1
ATOM 1388 C CA . PHE B 1 63 ? 10.695 8.797 13.391 1 98 63 PHE B CA 1
ATOM 1389 C C . PHE B 1 63 ? 11.594 8.047 14.359 1 98 63 PHE B C 1
ATOM 1391 O O . PHE B 1 63 ? 12.414 7.227 13.953 1 98 63 PHE B O 1
ATOM 1398 N N . GLY B 1 64 ? 11.469 8.281 15.664 1 95.56 64 GLY B N 1
ATOM 1399 C CA . GLY B 1 64 ? 12.414 7.738 16.625 1 95.56 64 GLY B CA 1
ATOM 1400 C C . GLY B 1 64 ? 13.852 8.109 16.344 1 95.56 64 GLY B C 1
ATOM 1401 O O . GLY B 1 64 ? 14.172 9.297 16.203 1 95.56 64 GLY B O 1
ATOM 1402 N N . THR B 1 65 ? 14.656 7.117 16.203 1 95.75 65 THR B N 1
ATOM 1403 C CA . THR B 1 65 ? 16.062 7.355 15.906 1 95.75 65 THR B CA 1
ATOM 1404 C C . THR B 1 65 ? 16.328 7.207 14.414 1 95.75 65 THR B C 1
ATOM 1406 O O . THR B 1 65 ? 17.484 7.324 13.969 1 95.75 65 THR B O 1
ATOM 1409 N N . ILE B 1 66 ? 15.305 7 13.695 1 96.38 66 ILE B N 1
ATOM 1410 C CA . ILE B 1 66 ? 15.461 6.711 12.273 1 96.38 66 ILE B CA 1
ATOM 1411 C C . ILE B 1 66 ? 15.281 7.996 11.461 1 96.38 66 ILE B C 1
ATOM 1413 O O . ILE B 1 66 ? 14.352 8.773 11.719 1 96.38 66 ILE B O 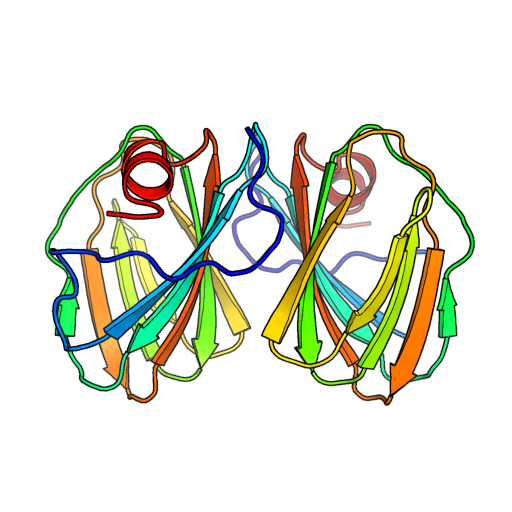1
ATOM 1417 N N . GLU B 1 67 ? 16.156 8.266 10.633 1 97.75 67 GLU B N 1
ATOM 1418 C CA . GLU B 1 67 ? 16.047 9.234 9.547 1 97.75 67 GLU B CA 1
ATOM 1419 C C . GLU B 1 67 ? 16.375 8.594 8.195 1 97.75 67 GLU B C 1
ATOM 1421 O O . GLU B 1 67 ? 17.484 8.102 7.992 1 97.75 67 GLU B O 1
ATOM 1426 N N . LYS B 1 68 ? 15.461 8.656 7.297 1 97.94 68 LYS B N 1
ATOM 1427 C CA . LYS B 1 68 ? 15.625 7.945 6.035 1 97.94 68 LYS B CA 1
ATOM 1428 C C . LYS B 1 68 ? 15.312 8.852 4.848 1 97.94 68 LYS B C 1
ATOM 1430 O O . LYS B 1 68 ? 14.266 9.508 4.816 1 97.94 68 LYS B O 1
ATOM 1435 N N . LYS B 1 69 ? 16.266 8.945 3.988 1 98.56 69 LYS B N 1
ATOM 1436 C CA . LYS B 1 69 ? 15.984 9.516 2.672 1 98.56 69 LYS B CA 1
ATOM 1437 C C . LYS B 1 69 ? 15.406 8.469 1.73 1 98.56 69 LYS B C 1
ATOM 1439 O O . LYS B 1 69 ? 16 7.402 1.543 1 98.56 69 LYS B O 1
ATOM 1444 N N . MET B 1 70 ? 14.266 8.773 1.119 1 98.44 70 MET B N 1
ATOM 1445 C CA . MET B 1 70 ? 13.562 7.785 0.311 1 98.44 70 MET B CA 1
ATOM 1446 C C . MET B 1 70 ? 13.266 8.328 -1.083 1 98.44 70 MET B C 1
ATOM 1448 O O . MET B 1 70 ? 12.938 9.508 -1.237 1 98.44 70 MET B O 1
ATOM 1452 N N . SER B 1 71 ? 13.477 7.48 -2.021 1 98.25 71 SER B N 1
ATOM 1453 C CA . SER B 1 71 ? 13.109 7.746 -3.408 1 98.25 71 SER B CA 1
ATOM 1454 C C . SER B 1 71 ? 12.195 6.656 -3.955 1 98.25 71 SER B C 1
ATOM 1456 O O . SER B 1 71 ? 11.805 5.738 -3.227 1 98.25 71 SER B O 1
ATOM 1458 N N . ALA B 1 72 ? 11.828 6.828 -5.234 1 97 72 ALA B N 1
ATOM 1459 C CA . ALA B 1 72 ? 10.859 5.918 -5.844 1 97 72 ALA B CA 1
ATOM 1460 C C . ALA B 1 72 ? 11.219 4.465 -5.555 1 97 72 ALA B C 1
ATOM 1462 O O . ALA B 1 72 ? 12.359 4.043 -5.777 1 97 72 ALA B O 1
ATOM 1463 N N . GLY B 1 73 ? 10.281 3.789 -4.969 1 95.44 73 GLY B N 1
ATOM 1464 C CA . GLY B 1 73 ? 10.469 2.371 -4.699 1 95.44 73 GLY B CA 1
ATOM 1465 C C . GLY B 1 73 ? 10.844 2.078 -3.262 1 95.44 73 GLY B C 1
ATOM 1466 O O . GLY B 1 73 ? 10.742 0.936 -2.809 1 95.44 73 GLY B O 1
ATOM 1467 N N . ASP B 1 74 ? 11.336 3.039 -2.551 1 97.5 74 ASP B N 1
ATOM 1468 C CA . ASP B 1 74 ? 11.688 2.855 -1.146 1 97.5 74 ASP B CA 1
ATOM 1469 C C . ASP B 1 74 ? 10.438 2.816 -0.269 1 97.5 74 ASP B C 1
ATOM 1471 O O . ASP B 1 74 ? 9.383 3.332 -0.655 1 97.5 74 ASP B O 1
ATOM 1475 N N . ALA B 1 75 ? 10.562 2.146 0.927 1 98.44 75 ALA B N 1
ATOM 1476 C CA . ALA B 1 75 ? 9.453 2.059 1.875 1 98.44 75 ALA B CA 1
ATOM 1477 C C . ALA B 1 75 ? 9.961 2.066 3.314 1 98.44 75 ALA B C 1
ATOM 1479 O O . ALA B 1 75 ? 11.148 1.834 3.561 1 98.44 75 ALA B O 1
ATOM 1480 N N . CYS B 1 76 ? 9.109 2.357 4.23 1 98 76 CYS B N 1
ATOM 1481 C CA . CYS B 1 76 ? 9.383 2.221 5.656 1 98 76 CYS B CA 1
ATOM 1482 C C . CYS B 1 76 ? 8.102 1.958 6.438 1 98 76 CYS B C 1
ATOM 1484 O O . CYS B 1 76 ? 7.004 2.121 5.906 1 98 76 CYS B O 1
ATOM 1486 N N . ILE B 1 77 ? 8.25 1.484 7.621 1 98.5 77 ILE B N 1
ATOM 1487 C CA . ILE B 1 77 ? 7.141 1.231 8.539 1 98.5 77 ILE B CA 1
ATOM 1488 C C . ILE B 1 77 ? 7.297 2.098 9.789 1 98.5 77 ILE B C 1
ATOM 1490 O O . ILE B 1 77 ? 8.32 2.039 10.469 1 98.5 77 ILE B O 1
ATOM 1494 N N . ILE B 1 78 ? 6.328 2.891 10.023 1 98.25 78 ILE B N 1
ATOM 1495 C CA . ILE B 1 78 ? 6.254 3.691 11.242 1 98.25 78 ILE B CA 1
ATOM 1496 C C . ILE B 1 78 ? 5.289 3.039 12.227 1 98.25 78 ILE B C 1
ATOM 1498 O O . ILE B 1 78 ? 4.09 2.926 11.953 1 98.25 78 ILE B O 1
ATOM 1502 N N . PRO B 1 79 ? 5.75 2.602 13.391 1 97.44 79 PRO B N 1
ATOM 1503 C CA . PRO B 1 79 ? 4.859 1.965 14.359 1 97.44 79 PRO B CA 1
ATOM 1504 C C . PRO B 1 79 ? 3.766 2.906 14.867 1 97.44 79 PRO B C 1
ATOM 1506 O O . PRO B 1 79 ? 3.916 4.129 14.789 1 97.44 79 PRO B O 1
ATOM 1509 N N . ALA B 1 80 ? 2.689 2.326 15.375 1 97.94 80 ALA B N 1
ATOM 1510 C CA . ALA B 1 80 ? 1.583 3.09 15.945 1 97.94 80 ALA B CA 1
ATOM 1511 C C . ALA B 1 80 ? 2.07 4.016 17.062 1 97.94 80 ALA B C 1
ATOM 1513 O O . ALA B 1 80 ? 2.92 3.631 17.859 1 97.94 80 ALA B O 1
ATOM 1514 N N . ASN B 1 81 ? 1.544 5.242 17.031 1 98.44 81 ASN B N 1
ATOM 1515 C CA . ASN B 1 81 ? 1.714 6.234 18.094 1 98.44 81 ASN B CA 1
ATOM 1516 C C . ASN B 1 81 ? 3.143 6.77 18.125 1 98.44 81 ASN B C 1
ATOM 1518 O O . ASN B 1 81 ? 3.508 7.504 19.047 1 98.44 81 ASN B O 1
ATOM 1522 N N . VAL B 1 82 ? 4.004 6.48 17.203 1 98.19 82 VAL B N 1
ATOM 1523 C CA . VAL B 1 82 ? 5.363 7.012 17.141 1 98.19 82 VAL B CA 1
ATOM 1524 C C . VAL B 1 82 ? 5.363 8.352 16.406 1 98.19 82 VAL B C 1
ATOM 1526 O O . VAL B 1 82 ? 4.945 8.43 15.25 1 98.19 82 VAL B O 1
ATOM 1529 N N . PRO B 1 83 ? 5.797 9.367 17.078 1 98.5 83 PRO B N 1
ATOM 1530 C CA . PRO B 1 83 ? 5.898 10.656 16.391 1 98.5 83 PRO B CA 1
ATOM 1531 C C . PRO B 1 83 ? 6.797 10.602 15.164 1 98.5 83 PRO B C 1
ATOM 1533 O O . PRO B 1 83 ? 7.832 9.938 15.172 1 98.5 83 PRO B O 1
ATOM 1536 N N . HIS B 1 84 ? 6.41 11.281 14.086 1 98.38 84 HIS B N 1
ATOM 1537 C CA . HIS B 1 84 ? 7.184 11.305 12.844 1 98.38 84 HIS B CA 1
ATOM 1538 C C . HIS B 1 84 ? 6.93 12.594 12.07 1 98.38 84 HIS B C 1
ATOM 1540 O O . HIS B 1 84 ? 5.938 13.281 12.305 1 98.38 84 HIS B O 1
ATOM 1546 N N . CYS B 1 85 ? 7.859 12.977 11.227 1 97.81 85 CYS B N 1
ATOM 1547 C CA . CYS B 1 85 ? 7.793 14.109 10.312 1 97.81 85 CYS B CA 1
ATOM 1548 C C . CYS B 1 85 ? 8.453 13.773 8.984 1 97.81 85 CYS B C 1
ATOM 1550 O O . CYS B 1 85 ? 9.062 12.719 8.836 1 97.81 85 CYS B O 1
ATOM 1552 N N . ALA B 1 86 ? 8.203 14.609 7.996 1 97.44 86 ALA B N 1
ATOM 1553 C CA . ALA B 1 86 ? 8.789 14.352 6.684 1 97.44 86 ALA B CA 1
ATOM 1554 C C . ALA B 1 86 ? 9.016 15.648 5.914 1 97.44 86 ALA B C 1
ATOM 1556 O O . ALA B 1 86 ? 8.32 16.641 6.145 1 97.44 86 ALA B O 1
ATOM 1557 N N . LYS B 1 87 ? 9.977 15.617 5.125 1 97.75 87 LYS B N 1
ATOM 1558 C CA . LYS B 1 87 ? 10.242 16.688 4.168 1 97.75 87 LYS B CA 1
ATOM 1559 C C . LYS B 1 87 ? 10.164 16.188 2.732 1 97.75 87 LYS B C 1
ATOM 1561 O O . LYS B 1 87 ? 10.922 15.289 2.348 1 97.75 87 LYS B O 1
ATOM 1566 N N . ILE B 1 88 ? 9.203 16.703 1.965 1 97.75 88 ILE B N 1
ATOM 1567 C CA . ILE B 1 88 ? 9.164 16.438 0.533 1 97.75 88 ILE B CA 1
ATOM 1568 C C . ILE B 1 88 ? 10.18 17.312 -0.191 1 97.75 88 ILE B C 1
ATOM 1570 O O . ILE B 1 88 ? 10.008 18.531 -0.271 1 97.75 88 ILE B O 1
ATOM 1574 N N . SER B 1 89 ? 11.18 16.703 -0.78 1 98.06 89 SER B N 1
ATOM 1575 C CA . SER B 1 89 ? 12.328 17.469 -1.248 1 98.06 89 SER B CA 1
ATOM 1576 C C . SER B 1 89 ? 12.375 17.516 -2.771 1 98.06 89 SER B C 1
ATOM 1578 O O . SER B 1 89 ? 13.062 18.359 -3.35 1 98.06 89 SER B O 1
ATOM 1580 N N . LYS B 1 90 ? 11.812 16.594 -3.467 1 98.31 90 LYS B N 1
ATOM 1581 C CA . LYS B 1 90 ? 11.742 16.562 -4.926 1 98.31 90 LYS B CA 1
ATOM 1582 C C . LYS B 1 90 ? 10.312 16.312 -5.406 1 98.31 90 LYS B C 1
ATOM 1584 O O . LYS B 1 90 ? 9.695 15.32 -5.02 1 98.31 90 LYS B O 1
ATOM 1589 N N . VAL B 1 91 ? 9.82 17.188 -6.309 1 97.38 91 VAL B N 1
ATOM 1590 C CA . VAL B 1 91 ? 8.461 17.109 -6.84 1 97.38 91 VAL B CA 1
ATOM 1591 C C . VAL B 1 91 ? 8.508 16.984 -8.359 1 97.38 91 VAL B C 1
ATOM 1593 O O . VAL B 1 91 ? 9.484 17.406 -8.992 1 97.38 91 VAL B O 1
ATOM 1596 N N . PRO B 1 92 ? 7.5 16.406 -9.008 1 97.69 92 PRO B N 1
ATOM 1597 C CA . PRO B 1 92 ? 6.297 15.852 -8.383 1 97.69 92 PRO B CA 1
ATOM 1598 C C . PRO B 1 92 ? 6.605 14.672 -7.461 1 97.69 92 PRO B C 1
ATOM 1600 O O . PRO B 1 92 ? 7.535 13.906 -7.727 1 97.69 92 PRO B O 1
ATOM 1603 N N . PHE B 1 93 ? 5.945 14.656 -6.324 1 98.19 93 PHE B N 1
ATOM 1604 C CA . PHE B 1 93 ? 6.109 13.586 -5.348 1 98.19 93 PHE B CA 1
ATOM 1605 C C . PHE B 1 93 ? 4.812 12.805 -5.184 1 98.19 93 PHE B C 1
ATOM 1607 O O . PHE B 1 93 ? 3.742 13.391 -5.031 1 98.19 93 PHE B O 1
ATOM 1614 N N . LYS B 1 94 ? 4.879 11.422 -5.234 1 98.19 94 LYS B N 1
ATOM 1615 C CA . LYS B 1 94 ? 3.744 10.523 -5.035 1 98.19 94 LYS B CA 1
ATOM 1616 C C . LYS B 1 94 ? 4.094 9.406 -4.051 1 98.19 94 LYS B C 1
ATOM 1618 O O . LYS B 1 94 ? 5.195 8.852 -4.098 1 98.19 94 LYS B O 1
ATOM 1623 N N . SER B 1 95 ? 3.189 9.156 -3.178 1 98.19 95 SER B N 1
ATOM 1624 C CA . SER B 1 95 ? 3.375 8.062 -2.227 1 98.19 95 SER B CA 1
ATOM 1625 C C . SER B 1 95 ? 2.068 7.32 -1.98 1 98.19 95 SER B C 1
ATOM 1627 O O . SER B 1 95 ? 0.988 7.832 -2.277 1 98.19 95 SER B O 1
ATOM 1629 N N . TYR B 1 96 ? 2.188 6.125 -1.604 1 98.69 96 TYR B N 1
ATOM 1630 C CA . TYR B 1 96 ? 1.113 5.391 -0.943 1 98.69 96 TYR B CA 1
ATOM 1631 C C . TYR B 1 96 ? 1.4 5.227 0.544 1 98.69 96 TYR B C 1
ATOM 1633 O O . TYR B 1 96 ? 2.512 4.855 0.931 1 98.69 96 TYR B O 1
ATOM 1641 N N . ASP B 1 97 ? 0.484 5.504 1.335 1 98.69 97 ASP B N 1
ATOM 1642 C CA . ASP B 1 97 ? 0.556 5.277 2.775 1 98.69 97 ASP B CA 1
ATOM 1643 C C . ASP B 1 97 ? -0.531 4.309 3.236 1 98.69 97 ASP B C 1
ATOM 1645 O O . ASP B 1 97 ? -1.714 4.52 2.963 1 98.69 97 ASP B O 1
ATOM 1649 N N . ILE B 1 98 ? -0.092 3.273 3.879 1 98.88 98 ILE B N 1
ATOM 1650 C CA . ILE B 1 98 ? -0.973 2.195 4.312 1 98.88 98 ILE B CA 1
ATOM 1651 C C . ILE B 1 98 ? -1.142 2.246 5.828 1 98.88 98 ILE B C 1
ATOM 1653 O O . ILE B 1 98 ? -0.156 2.232 6.57 1 98.88 98 ILE B O 1
ATOM 1657 N N . PHE B 1 99 ? -2.404 2.24 6.254 1 98.81 99 PHE B N 1
ATOM 1658 C CA . PHE B 1 99 ? -2.668 2.406 7.676 1 98.81 99 PHE B CA 1
ATOM 1659 C C . PHE B 1 99 ? -3.467 1.227 8.219 1 98.81 99 PHE B C 1
ATOM 1661 O O . PHE B 1 99 ? -4.387 0.738 7.562 1 98.81 99 PHE B O 1
ATOM 1668 N N . HIS B 1 100 ? -3.111 0.786 9.312 1 98.56 100 HIS B N 1
ATOM 1669 C CA . HIS B 1 100 ? -3.896 -0.107 10.164 1 98.56 100 HIS B CA 1
ATOM 1670 C C . HIS B 1 100 ? -3.879 0.354 11.617 1 98.56 100 HIS B C 1
ATOM 1672 O O . HIS B 1 100 ? -2.812 0.615 12.172 1 98.56 100 HIS B O 1
ATOM 1678 N N . PRO B 1 101 ? -5.016 0.353 12.414 1 98.25 101 PRO B N 1
ATOM 1679 C CA . PRO B 1 101 ? -6.375 0.234 11.883 1 98.25 101 PRO B CA 1
ATOM 1680 C C . PRO B 1 101 ? -6.73 1.356 10.914 1 98.25 101 PRO B C 1
ATOM 1682 O O . PRO B 1 101 ? -5.855 2.121 10.5 1 98.25 101 PRO B O 1
ATOM 1685 N N . ILE B 1 102 ? -7.93 1.456 10.367 1 98.12 102 ILE B N 1
ATOM 1686 C CA . ILE B 1 102 ? -8.375 2.412 9.359 1 98.12 102 ILE B CA 1
ATOM 1687 C C . ILE B 1 102 ? -8.219 3.834 9.898 1 98.12 102 ILE B C 1
ATOM 1689 O O . ILE B 1 102 ? -8.312 4.062 11.102 1 98.12 102 ILE B O 1
ATOM 1693 N N . ARG B 1 103 ? -7.973 4.742 8.984 1 97.31 103 ARG B N 1
ATOM 1694 C CA . ARG B 1 103 ? -7.98 6.168 9.305 1 97.31 103 ARG B CA 1
ATOM 1695 C C . ARG B 1 103 ? -9.398 6.73 9.266 1 97.31 103 ARG B C 1
ATOM 1697 O O . ARG B 1 103 ? -9.812 7.305 8.258 1 97.31 103 ARG B O 1
ATOM 1704 N N . GLU B 1 104 ? -10.055 6.656 10.398 1 95.75 104 GLU B N 1
ATOM 1705 C CA . GLU B 1 104 ? -11.438 7.133 10.461 1 95.75 104 GLU B CA 1
ATOM 1706 C C . GLU B 1 104 ? -11.516 8.633 10.203 1 95.75 104 GLU B C 1
ATOM 1708 O O . GLU B 1 104 ? -12.5 9.125 9.648 1 95.75 104 GLU B O 1
ATOM 1713 N N . ASP B 1 105 ? -10.484 9.336 10.625 1 94.12 105 ASP B N 1
ATOM 1714 C CA . ASP B 1 105 ? -10.453 10.781 10.43 1 94.12 105 ASP B CA 1
ATOM 1715 C C . ASP B 1 105 ? -10.367 11.133 8.945 1 94.12 105 ASP B C 1
ATOM 1717 O O . ASP B 1 105 ? -10.641 12.266 8.555 1 94.12 105 ASP B O 1
ATOM 1721 N N . PHE B 1 106 ? -9.883 10.211 8.07 1 95 106 PHE B N 1
ATOM 1722 C CA . PHE B 1 106 ? -9.898 10.406 6.621 1 95 106 PHE B CA 1
ATOM 1723 C C . PHE B 1 106 ? -11.25 10.016 6.039 1 95 106 PHE B C 1
ATOM 1725 O O . PHE B 1 106 ? -11.852 10.781 5.277 1 95 106 PHE B O 1
ATOM 1732 N N . THR B 1 107 ? -11.703 8.797 6.441 1 94.75 107 THR B N 1
ATOM 1733 C CA . THR B 1 107 ? -12.914 8.25 5.84 1 94.75 107 THR B CA 1
ATOM 1734 C C . THR B 1 107 ? -14.133 9.086 6.199 1 94.75 107 THR B C 1
ATOM 1736 O O . THR B 1 107 ? -15.07 9.211 5.406 1 94.75 107 THR B O 1
ATOM 1739 N N . ASN B 1 108 ? -14.125 9.734 7.32 1 93.56 108 ASN B N 1
ATOM 1740 C CA . ASN B 1 108 ? -15.242 10.562 7.773 1 93.56 108 ASN B CA 1
ATOM 1741 C C . ASN B 1 108 ? -15.344 11.852 6.965 1 93.56 108 ASN B C 1
ATOM 1743 O O . ASN B 1 108 ?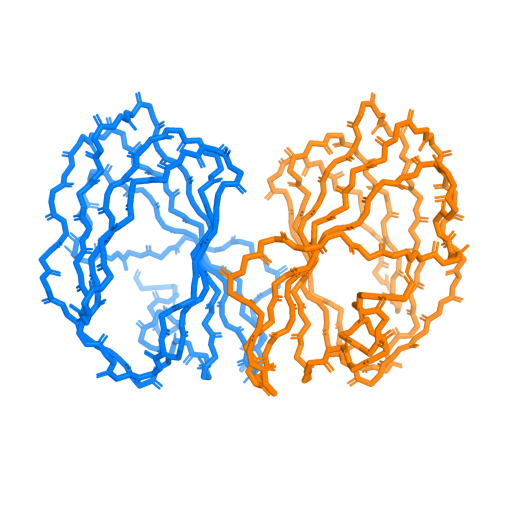 -16.359 12.539 7.016 1 93.56 108 ASN B O 1
ATOM 1747 N N . LYS B 1 109 ? -14.312 12.133 6.195 1 91.69 109 LYS B N 1
ATOM 1748 C CA . LYS B 1 109 ? -14.281 13.375 5.426 1 91.69 109 LYS B CA 1
ATOM 1749 C C . LYS B 1 109 ? -14.828 13.156 4.016 1 91.69 109 LYS B C 1
ATOM 1751 O O . LYS B 1 109 ? -15.031 14.117 3.271 1 91.69 109 LYS B O 1
ATOM 1756 N N . ILE B 1 110 ? -15.031 11.977 3.662 1 89.12 110 ILE B N 1
ATOM 1757 C CA . ILE B 1 110 ? -15.539 11.68 2.328 1 89.12 110 ILE B CA 1
ATOM 1758 C C . ILE B 1 110 ? -16.891 12.359 2.139 1 89.12 110 ILE B C 1
ATOM 1760 O O . ILE B 1 110 ? -17.797 12.227 2.979 1 89.12 110 ILE B O 1
ATOM 1764 N N . GLY B 1 111 ? -17.031 12.984 1.044 1 81.62 111 GLY B N 1
ATOM 1765 C CA . GLY B 1 111 ? -18.281 13.648 0.705 1 81.62 111 GLY B CA 1
ATOM 1766 C C . GLY B 1 111 ? -18.453 14.992 1.386 1 81.62 111 GLY B C 1
ATOM 1767 O O . GLY B 1 111 ? -19.516 15.594 1.332 1 81.62 111 GLY B O 1
ATOM 1768 N N . LYS B 1 112 ? -17.484 15.469 2.139 1 77.94 112 LYS B N 1
ATOM 1769 C CA . LYS B 1 112 ? -17.562 16.75 2.824 1 77.94 112 LYS B CA 1
ATOM 1770 C C . LYS B 1 112 ? -16.688 17.797 2.137 1 77.94 112 LYS B C 1
ATOM 1772 O O . LYS B 1 112 ? -15.688 17.453 1.502 1 77.94 112 LYS B O 1
#